Protein AF-A0A1Z5L0A0-F1 (afdb_monomer)

pLDDT: mean 74.9, std 19.55, range [29.69, 94.62]

Mean predicted aligned error: 15.26 Å

Foldseek 3Di:
DDDPDPDDDPDDDDDDDDDPVVQVVVVLVQLLVQLVQVLQCVQPNPPDDSPDRDPRCVVCVVCNVVSSVVSSQQGKAQRRPHNVDIWHADPVRHIQDKAFDWAFDDDPVDTDTDGQWIDGPNDTDGPHFHWDADPVRDTHTPVPDDDDDDPPCPDPPPDPPP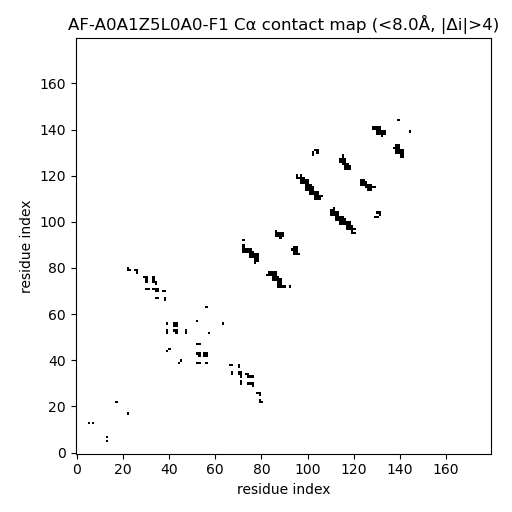PPPPDDDDDDDDDDDDDD

Radius of gyration: 29.13 Å; Cα contacts (8 Å, |Δi|>4): 162; chains: 1; bounding box: 49×84×73 Å

Nearest PDB structures (foldseek):
  5cni-assembly1_B  TM=6.946E-01  e=1.211E-03  Homo sapiens
  3sm9-assembly1_A-2  TM=6.882E-01  e=2.149E-03  Homo sapiens
  8jcz-assembly1_3  TM=6.800E-01  e=2.441E-03  Homo sapiens
  8jcy-assembly1_3  TM=6.465E-01  e=9.923E-03  Homo sapiens

Secondary structure (DSSP, 8-state):
--------SSS--------HHHHHHHHHHHHHHHHHHHHHHHHH-TTS-TTPPPHHHHHTTTTHHHHHHHHHHT-EEEETTEEEEEEEB-TTS-B-PPEEEEEEEE-SS-EEEEEEEEEETTEEEESS--EEE-TTS-EEEGGG---------SS-------------------------

Structure (mmCIF, N/CA/C/O backbone):
data_AF-A0A1Z5L0A0-F1
#
_entry.id   AF-A0A1Z5L0A0-F1
#
loop_
_atom_site.group_PDB
_atom_site.id
_atom_site.type_symbol
_atom_site.label_atom_id
_atom_site.label_alt_id
_atom_site.label_comp_id
_atom_site.label_asym_id
_atom_site.label_entity_id
_atom_site.label_seq_id
_atom_site.pdbx_PDB_ins_code
_atom_site.Cartn_x
_atom_site.Cartn_y
_atom_site.Cartn_z
_atom_site.occupancy
_atom_site.B_iso_or_equiv
_atom_site.auth_seq_id
_atom_site.auth_comp_id
_atom_site.auth_asym_id
_atom_site.auth_atom_id
_atom_site.pdbx_PDB_model_num
ATOM 1 N N . MET A 1 1 ? -16.167 -7.529 -10.162 1.00 32.75 1 MET A N 1
ATOM 2 C CA . MET A 1 1 ? -16.175 -8.374 -11.374 1.00 32.75 1 MET A CA 1
ATOM 3 C C . MET A 1 1 ? -14.721 -8.660 -11.716 1.00 32.75 1 MET A C 1
ATOM 5 O O . MET A 1 1 ? -13.938 -7.717 -11.780 1.00 32.75 1 MET A O 1
ATOM 9 N N . TRP A 1 2 ? -14.365 -9.941 -11.702 1.00 37.91 2 TRP A N 1
ATOM 10 C CA . TRP A 1 2 ? -13.025 -10.472 -11.448 1.00 37.91 2 TRP A CA 1
ATOM 11 C C . TRP A 1 2 ? -12.141 -10.558 -12.707 1.00 37.91 2 TRP A C 1
ATOM 13 O O . TRP A 1 2 ? -12.653 -10.692 -13.813 1.00 37.91 2 TRP A O 1
ATOM 23 N N . ASP A 1 3 ? -10.830 -10.491 -12.446 1.00 43.03 3 ASP A N 1
ATOM 24 C CA . ASP A 1 3 ? -9.677 -10.963 -13.232 1.00 43.03 3 ASP A CA 1
ATOM 25 C C . ASP A 1 3 ? -9.139 -10.172 -14.440 1.00 43.03 3 ASP A C 1
ATOM 27 O O . ASP A 1 3 ? -9.847 -9.686 -15.315 1.00 43.03 3 ASP A O 1
ATOM 31 N N . GLU A 1 4 ? -7.806 -10.051 -14.448 1.00 41.34 4 GLU A N 1
ATOM 32 C CA . GLU A 1 4 ? -6.971 -9.952 -15.646 1.00 41.34 4 GLU A CA 1
ATOM 33 C C . GLU A 1 4 ? -6.655 -11.409 -16.029 1.00 41.34 4 GLU A C 1
ATOM 35 O O . GLU A 1 4 ? -5.770 -12.041 -15.449 1.00 41.34 4 GLU A O 1
ATOM 40 N N . TYR A 1 5 ? -7.449 -11.997 -16.926 1.00 45.09 5 TYR A N 1
ATOM 41 C CA . TYR A 1 5 ? -7.218 -13.362 -17.395 1.00 45.09 5 TYR A CA 1
ATOM 42 C C . TYR A 1 5 ? -5.924 -13.408 -18.219 1.00 45.09 5 TYR A C 1
ATOM 44 O O . TYR A 1 5 ? -5.832 -12.803 -19.285 1.00 45.09 5 TYR A O 1
ATOM 52 N N . LYS A 1 6 ? -4.928 -14.162 -17.747 1.00 47.09 6 LYS A N 1
ATOM 53 C CA . LYS A 1 6 ? -3.958 -14.805 -18.638 1.00 47.09 6 LYS A CA 1
ATOM 54 C C . LYS A 1 6 ? -4.473 -16.213 -18.889 1.00 47.09 6 LYS A C 1
ATOM 56 O O . LYS A 1 6 ? -4.411 -17.052 -17.995 1.00 47.09 6 LYS A O 1
ATOM 61 N N . GLU A 1 7 ? -5.035 -16.437 -20.071 1.00 45.06 7 GLU A N 1
ATOM 62 C CA . GLU A 1 7 ? -5.388 -17.781 -20.521 1.00 45.06 7 GLU A CA 1
ATOM 63 C C . GLU A 1 7 ? -4.121 -18.638 -20.589 1.00 45.06 7 GLU A C 1
ATOM 65 O O . GLU A 1 7 ? -3.107 -18.241 -21.168 1.00 45.06 7 GLU A O 1
ATOM 70 N N . CYS A 1 8 ? -4.181 -19.816 -19.975 1.00 52.38 8 CYS A N 1
ATOM 71 C CA . CYS A 1 8 ? -3.189 -20.861 -20.149 1.00 52.38 8 CYS A CA 1
ATOM 72 C C . CYS A 1 8 ? -3.861 -22.043 -20.841 1.00 52.38 8 CYS A C 1
ATOM 74 O O . CYS A 1 8 ? -4.797 -22.625 -20.299 1.00 52.38 8 CYS A O 1
ATOM 76 N N . THR A 1 9 ? -3.368 -22.410 -22.019 1.00 49.00 9 THR A N 1
ATOM 77 C CA . THR A 1 9 ? -3.642 -23.710 -22.636 1.00 49.00 9 THR A CA 1
ATOM 78 C C . THR A 1 9 ? -2.834 -24.780 -21.901 1.00 49.00 9 THR A C 1
ATOM 80 O O . THR A 1 9 ? -1.609 -24.780 -21.982 1.00 49.00 9 THR A O 1
ATOM 83 N N . ASP A 1 10 ? -3.559 -25.626 -21.169 1.00 50.31 10 ASP A N 1
ATOM 84 C CA . ASP A 1 10 ? -3.183 -26.854 -20.454 1.00 50.31 10 ASP A CA 1
ATOM 85 C C . ASP A 1 10 ? -2.059 -26.804 -19.396 1.00 50.31 10 ASP A C 1
ATOM 87 O O . ASP A 1 10 ? -0.900 -26.487 -19.645 1.00 50.31 10 ASP A O 1
ATOM 91 N N . GLY A 1 11 ? -2.414 -27.212 -18.168 1.00 60.84 11 GLY A N 1
ATOM 92 C CA . GLY A 1 11 ? -1.475 -27.598 -17.102 1.00 60.84 11 GLY A CA 1
ATOM 93 C C . GLY A 1 11 ? -0.821 -26.468 -16.298 1.00 60.84 11 GLY A C 1
ATOM 94 O O . GLY A 1 11 ? -0.047 -26.745 -15.383 1.00 60.84 11 GLY A O 1
ATOM 95 N N . CYS A 1 12 ? -1.122 -25.202 -16.584 1.00 61.56 12 CYS A N 1
ATOM 96 C CA . CYS A 1 12 ? -0.480 -24.084 -15.897 1.00 61.56 12 CYS A CA 1
ATOM 97 C C . CYS A 1 12 ? -1.274 -23.661 -14.649 1.00 61.56 12 CYS A C 1
ATOM 99 O O . CYS A 1 12 ? -2.405 -23.186 -14.746 1.00 61.56 12 CYS A O 1
ATOM 101 N N . SER A 1 13 ? -0.673 -23.774 -13.461 1.00 56.50 13 SER A N 1
ATOM 102 C CA . SER A 1 13 ? -1.206 -23.127 -12.260 1.00 56.50 13 SER A CA 1
ATOM 103 C C . SER A 1 13 ? -1.016 -21.614 -12.391 1.00 56.50 13 SER A C 1
ATOM 105 O O . SER A 1 13 ? 0.092 -21.100 -12.205 1.00 56.50 13 SER A O 1
ATOM 107 N N . VAL A 1 14 ? -2.075 -20.885 -12.742 1.00 57.34 14 VAL A N 1
ATOM 108 C CA . VAL A 1 14 ? -2.024 -19.421 -12.774 1.00 57.34 14 VAL A CA 1
ATOM 109 C C . VAL A 1 14 ? -1.925 -18.930 -11.335 1.00 57.34 14 VAL A C 1
ATOM 111 O O . VAL A 1 14 ? -2.818 -19.155 -10.519 1.00 57.34 14 VAL A O 1
ATOM 114 N N . LYS A 1 15 ? -0.810 -18.274 -10.999 1.00 59.41 15 LYS A N 1
ATOM 115 C CA . LYS A 1 15 ? -0.651 -17.628 -9.697 1.00 59.41 15 LYS A CA 1
ATOM 116 C C . LYS A 1 15 ? -1.705 -16.530 -9.595 1.00 59.41 15 LYS A C 1
ATOM 118 O O . LYS A 1 15 ? -1.601 -15.515 -10.278 1.00 59.41 15 LYS A O 1
ATOM 123 N N . PHE A 1 16 ? -2.709 -16.744 -8.750 1.00 62.91 16 PHE A N 1
ATOM 124 C CA . PHE A 1 16 ? -3.704 -15.727 -8.453 1.00 62.91 16 PHE A CA 1
ATOM 125 C C . PHE A 1 16 ? -3.011 -14.524 -7.806 1.00 62.91 16 PHE A C 1
ATOM 127 O O . PHE A 1 16 ? -2.359 -14.653 -6.767 1.00 62.91 16 PHE A O 1
ATOM 134 N N . VAL A 1 17 ? -3.127 -13.362 -8.443 1.00 67.19 17 VAL A N 1
ATOM 135 C CA . VAL A 1 17 ? -2.639 -12.092 -7.907 1.00 67.19 17 VAL A CA 1
ATOM 136 C C . VAL A 1 17 ? -3.863 -11.197 -7.718 1.00 67.19 17 VAL A C 1
ATOM 138 O O . VAL A 1 17 ? -4.430 -10.742 -8.712 1.00 67.19 17 VAL A O 1
ATOM 141 N N . PRO A 1 18 ? -4.322 -10.967 -6.474 1.00 70.94 18 PRO A N 1
ATOM 142 C CA . PRO A 1 18 ? -5.468 -10.102 -6.235 1.00 70.94 18 PRO A CA 1
ATOM 143 C C . PRO A 1 18 ? -5.167 -8.674 -6.701 1.00 70.94 18 PRO A C 1
ATOM 145 O O . PRO A 1 18 ? -4.036 -8.195 -6.604 1.00 70.94 18 PRO A O 1
ATOM 148 N N . ARG A 1 19 ? -6.197 -7.967 -7.180 1.00 77.44 19 ARG A N 1
ATOM 149 C CA . ARG A 1 19 ? -6.084 -6.535 -7.492 1.00 77.44 19 ARG A CA 1
ATOM 150 C C . ARG A 1 19 ? -5.716 -5.749 -6.232 1.00 77.44 19 ARG A C 1
ATOM 152 O O . ARG A 1 19 ? -6.217 -6.062 -5.152 1.00 77.44 19 ARG A O 1
ATOM 159 N N . ASN A 1 20 ? -4.948 -4.671 -6.395 1.00 81.31 20 ASN A N 1
ATOM 160 C CA . ASN A 1 20 ? -4.537 -3.805 -5.282 1.00 81.31 20 ASN A CA 1
ATOM 161 C C . ASN A 1 20 ? -5.732 -3.336 -4.439 1.00 81.31 20 ASN A C 1
ATOM 163 O O . ASN A 1 20 ? -5.683 -3.440 -3.226 1.00 81.31 20 ASN A O 1
ATOM 167 N N . SER A 1 21 ? -6.857 -2.970 -5.062 1.00 86.25 21 SER A N 1
ATOM 168 C CA . SER A 1 21 ? -8.064 -2.544 -4.336 1.00 86.25 21 SER A CA 1
ATOM 169 C C . SER A 1 21 ? -8.634 -3.609 -3.391 1.00 86.25 21 SER A C 1
ATOM 171 O O . SER A 1 21 ? -9.239 -3.277 -2.378 1.00 86.25 21 SER A O 1
ATOM 173 N N . VAL A 1 22 ? -8.480 -4.895 -3.729 1.00 88.69 22 VAL A N 1
ATOM 174 C CA . VAL A 1 22 ? -8.915 -6.007 -2.870 1.00 88.69 22 VAL A CA 1
ATOM 175 C C . VAL A 1 22 ? -7.960 -6.150 -1.690 1.00 88.69 22 VAL A C 1
ATOM 177 O O . VAL A 1 22 ? -8.411 -6.297 -0.558 1.00 88.69 22 VAL A O 1
ATOM 180 N N . VAL A 1 23 ? -6.653 -6.059 -1.950 1.00 88.25 23 VAL A N 1
ATOM 181 C CA . VAL A 1 23 ? -5.615 -6.068 -0.910 1.00 88.25 23 VAL A CA 1
ATOM 182 C C . VAL A 1 23 ? -5.812 -4.894 0.052 1.00 88.25 23 VAL A C 1
ATOM 184 O O . VAL A 1 23 ? -5.809 -5.101 1.261 1.00 88.25 23 VAL A O 1
ATOM 187 N N . ASP A 1 24 ? -6.083 -3.698 -0.468 1.00 89.06 24 ASP A N 1
ATOM 188 C CA . ASP A 1 24 ? -6.333 -2.489 0.321 1.00 89.06 24 ASP A CA 1
ATOM 189 C C . ASP A 1 24 ? -7.588 -2.635 1.196 1.00 89.06 24 ASP A C 1
ATOM 191 O O . ASP A 1 24 ? -7.572 -2.270 2.370 1.00 89.06 24 ASP A O 1
ATOM 195 N N . ALA A 1 25 ? -8.665 -3.225 0.665 1.00 92.38 25 ALA A N 1
ATOM 196 C CA . ALA A 1 25 ? -9.879 -3.493 1.436 1.00 92.38 25 ALA A CA 1
ATOM 197 C C . ALA A 1 25 ? -9.636 -4.519 2.555 1.00 92.38 25 ALA A C 1
ATOM 199 O O . ALA A 1 25 ? -10.072 -4.316 3.688 1.00 92.38 25 ALA A O 1
ATOM 200 N N . MET A 1 26 ? -8.908 -5.601 2.264 1.00 92.94 26 MET A N 1
ATOM 201 C CA . MET A 1 26 ? -8.512 -6.585 3.276 1.00 92.94 26 MET A CA 1
ATOM 202 C C . MET A 1 26 ? -7.642 -5.943 4.363 1.00 92.94 26 MET A C 1
ATOM 204 O O . MET A 1 26 ? -7.867 -6.184 5.548 1.00 92.94 26 MET A O 1
ATOM 208 N N . GLN A 1 27 ? -6.690 -5.092 3.972 1.00 93.44 27 GLN A N 1
ATOM 209 C CA . GLN A 1 27 ? -5.834 -4.362 4.901 1.00 93.44 27 GLN A CA 1
ATOM 210 C C . GLN A 1 27 ? -6.650 -3.413 5.784 1.00 93.44 27 GLN A C 1
ATOM 212 O O . GLN A 1 27 ? -6.431 -3.367 6.990 1.00 93.44 27 GLN A O 1
ATOM 217 N N . ALA A 1 28 ? -7.623 -2.699 5.212 1.00 92.88 28 ALA A N 1
ATOM 218 C CA . ALA A 1 28 ? -8.505 -1.806 5.957 1.00 92.88 28 ALA A CA 1
ATOM 219 C C . ALA A 1 28 ? -9.325 -2.560 7.016 1.00 92.88 28 ALA A C 1
ATOM 221 O O . ALA A 1 28 ? -9.399 -2.118 8.163 1.00 92.88 28 ALA A O 1
ATOM 222 N N . VAL A 1 29 ? -9.892 -3.718 6.659 1.00 94.62 29 VAL A N 1
ATOM 223 C CA . VAL A 1 29 ? -10.635 -4.572 7.599 1.00 94.62 29 VAL A CA 1
ATOM 224 C C . VAL A 1 29 ? -9.726 -5.071 8.720 1.00 94.62 29 VAL A C 1
ATOM 226 O O . VAL A 1 29 ? -10.110 -4.999 9.887 1.00 94.62 29 VAL A O 1
ATOM 229 N N . LEU A 1 30 ? -8.517 -5.534 8.389 1.00 93.94 30 LEU A N 1
ATOM 230 C CA . LEU A 1 30 ? -7.559 -6.017 9.381 1.00 93.94 30 LEU A CA 1
ATOM 231 C C . LEU A 1 30 ? -7.158 -4.904 10.360 1.00 93.94 30 LEU A C 1
ATOM 233 O O . LEU A 1 30 ? -7.223 -5.102 11.571 1.00 93.94 30 LEU A O 1
ATOM 237 N N . SER A 1 31 ? -6.823 -3.719 9.849 1.00 94.50 31 SER A N 1
ATOM 238 C CA . SER A 1 31 ? -6.478 -2.553 10.668 1.00 94.50 31 SER A CA 1
ATOM 239 C C . SER A 1 31 ? -7.629 -2.122 11.579 1.00 94.50 31 SER A C 1
ATOM 241 O O . SER A 1 31 ? -7.407 -1.862 12.761 1.00 94.50 31 SER A O 1
ATOM 243 N N . ALA A 1 32 ? -8.867 -2.107 11.074 1.00 93.44 32 ALA A N 1
ATOM 244 C CA . ALA A 1 32 ? -10.046 -1.789 11.877 1.00 93.44 32 ALA A CA 1
ATOM 245 C C . ALA A 1 32 ? -10.291 -2.832 12.979 1.00 93.44 32 ALA A C 1
ATOM 247 O O . ALA A 1 32 ? -10.512 -2.467 14.133 1.00 93.44 32 ALA A O 1
ATOM 248 N N . ALA A 1 33 ? -10.199 -4.125 12.657 1.00 93.12 33 ALA A N 1
ATOM 249 C CA . ALA A 1 33 ? -10.363 -5.200 13.633 1.00 93.12 33 ALA A CA 1
ATOM 250 C C . ALA A 1 33 ? -9.295 -5.132 14.737 1.00 93.12 33 ALA A C 1
ATOM 252 O O . ALA A 1 33 ? -9.615 -5.230 15.922 1.00 93.12 33 ALA A O 1
ATOM 253 N N . THR A 1 34 ? -8.034 -4.890 14.368 1.00 93.25 34 THR A N 1
ATOM 254 C CA . THR A 1 34 ? -6.944 -4.690 15.330 1.00 93.25 34 THR A CA 1
ATOM 255 C C . THR A 1 34 ? -7.166 -3.449 16.193 1.00 93.25 34 THR A C 1
ATOM 257 O O . THR A 1 34 ? -6.953 -3.511 17.402 1.00 93.25 34 THR A O 1
ATOM 260 N N . ALA A 1 35 ? -7.638 -2.341 15.619 1.00 92.88 35 ALA A N 1
ATOM 261 C CA . ALA A 1 35 ? -7.949 -1.129 16.373 1.00 92.88 35 ALA A CA 1
ATOM 262 C C . ALA A 1 35 ? -9.071 -1.354 17.396 1.00 92.88 35 ALA A C 1
ATOM 264 O O . ALA A 1 35 ? -8.919 -0.975 18.555 1.00 92.88 35 ALA A O 1
ATOM 265 N N . ILE A 1 36 ? -10.158 -2.026 16.998 1.00 90.44 36 ILE A N 1
ATOM 266 C CA . ILE A 1 36 ? -11.271 -2.377 17.892 1.00 90.44 36 ILE A CA 1
ATOM 267 C C . ILE A 1 36 ? -10.781 -3.286 19.020 1.00 90.44 36 ILE A C 1
ATOM 269 O O . ILE A 1 36 ? -11.097 -3.040 20.182 1.00 90.44 36 ILE A O 1
ATOM 273 N N . ARG A 1 37 ? -9.973 -4.305 18.699 1.00 89.81 37 ARG A N 1
ATOM 274 C CA . ARG A 1 37 ? -9.376 -5.198 19.699 1.00 89.81 37 ARG A CA 1
ATOM 275 C C . ARG A 1 37 ? -8.511 -4.427 20.694 1.00 89.81 37 ARG A C 1
ATOM 277 O O . ARG A 1 37 ? -8.651 -4.629 21.893 1.00 89.81 37 ARG A O 1
ATOM 284 N N . ASN A 1 38 ? -7.639 -3.545 20.215 1.00 90.56 38 ASN A N 1
ATOM 285 C CA . ASN A 1 38 ? -6.745 -2.773 21.077 1.00 90.56 38 ASN A CA 1
ATOM 286 C C . ASN A 1 38 ? -7.519 -1.782 21.955 1.00 90.56 38 ASN A C 1
ATOM 288 O O . ASN A 1 38 ? -7.232 -1.682 23.142 1.00 90.56 38 ASN A O 1
ATOM 292 N N . TYR A 1 39 ? -8.536 -1.118 21.400 1.00 90.06 39 TYR A N 1
ATOM 293 C CA . TYR A 1 39 ? -9.421 -0.241 22.165 1.00 90.06 39 TYR A CA 1
ATOM 294 C C . TYR A 1 39 ? -10.182 -1.012 23.250 1.00 90.06 39 TYR A C 1
ATOM 296 O O . TYR A 1 39 ? -10.252 -0.581 24.398 1.00 90.06 39 TYR A O 1
ATOM 304 N N . ARG A 1 40 ? -10.697 -2.199 22.911 1.00 88.50 40 ARG A N 1
ATOM 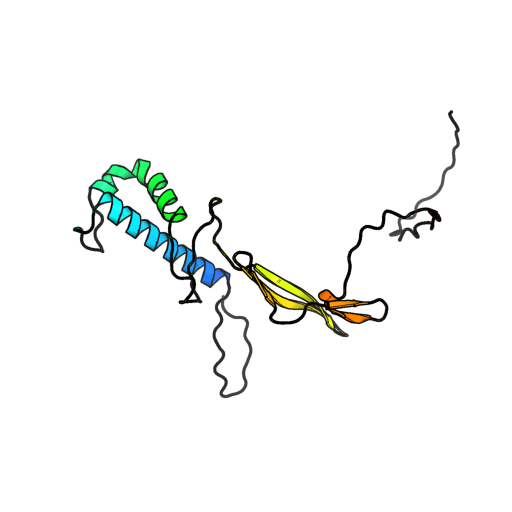305 C CA . ARG A 1 40 ? -11.345 -3.100 23.868 1.00 88.50 40 ARG A CA 1
ATOM 306 C C . ARG A 1 40 ? -10.402 -3.493 24.999 1.00 88.50 40 ARG A C 1
ATOM 308 O O . ARG A 1 40 ? -10.809 -3.437 26.151 1.00 88.50 40 ARG A O 1
ATOM 315 N N . LEU A 1 41 ? -9.164 -3.871 24.692 1.00 88.88 41 LEU A N 1
ATOM 316 C CA . LEU A 1 41 ? -8.177 -4.230 25.713 1.00 88.88 41 LEU A CA 1
ATOM 317 C C . LEU A 1 41 ? -7.840 -3.047 26.631 1.00 88.88 41 LEU A C 1
ATOM 319 O O . LEU A 1 41 ? -7.710 -3.244 27.835 1.00 88.88 41 LEU A O 1
ATOM 323 N N . GLU A 1 42 ? -7.751 -1.830 26.091 1.00 87.88 42 GLU A N 1
ATOM 324 C CA . GLU A 1 42 ? -7.499 -0.621 26.886 1.00 87.88 42 GLU A CA 1
ATOM 325 C C . GLU A 1 42 ? -8.654 -0.306 27.850 1.00 87.88 42 GLU A C 1
ATOM 327 O O . GLU A 1 42 ? -8.415 0.027 29.008 1.00 87.88 42 GLU A O 1
ATOM 332 N N . VAL A 1 43 ? -9.903 -0.436 27.395 1.00 87.94 43 VAL A N 1
ATOM 333 C CA . VAL A 1 43 ? -11.087 -0.078 28.195 1.00 87.94 43 VAL A CA 1
ATOM 334 C C . VAL A 1 43 ? -11.515 -1.198 29.144 1.00 87.94 43 VAL A C 1
ATOM 336 O O . VAL A 1 43 ? -11.897 -0.935 30.281 1.00 87.94 43 VAL A O 1
ATOM 339 N N . CYS A 1 44 ? -11.493 -2.443 28.6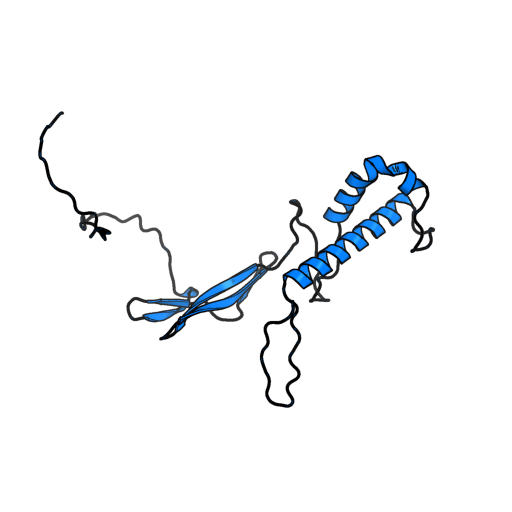75 1.00 86.62 44 CYS A N 1
ATOM 340 C CA . CYS A 1 44 ? -12.054 -3.593 29.383 1.00 86.62 44 CYS A CA 1
ATOM 341 C C . CYS A 1 44 ? -11.001 -4.435 30.121 1.00 86.62 44 CYS A C 1
ATOM 343 O O . CYS A 1 44 ? -11.363 -5.251 30.968 1.00 86.62 44 CYS A O 1
ATOM 345 N N . GLY A 1 45 ? -9.714 -4.274 29.798 1.00 83.56 45 GLY A N 1
ATOM 346 C CA . GLY A 1 45 ? -8.646 -5.157 30.265 1.00 83.56 45 GLY A CA 1
ATOM 347 C C . GLY A 1 45 ? -8.661 -6.542 29.601 1.00 83.56 45 GLY A C 1
ATOM 348 O O . GLY A 1 45 ? -9.512 -6.861 28.770 1.00 83.56 45 GLY A O 1
ATOM 349 N N . GLU A 1 46 ? -7.700 -7.390 29.974 1.00 80.12 46 GLU A N 1
ATOM 350 C CA . GLU A 1 46 ? -7.524 -8.736 29.396 1.00 80.12 46 GLU A CA 1
ATOM 351 C C . GLU A 1 46 ? -8.498 -9.792 29.947 1.00 80.12 46 GLU A C 1
ATOM 353 O O . GLU A 1 46 ? -8.568 -10.892 29.413 1.00 80.12 46 GLU A O 1
ATOM 358 N N . GLN A 1 47 ? -9.250 -9.478 31.007 1.00 75.19 47 GLN A N 1
ATOM 359 C CA . GLN A 1 47 ? -10.091 -10.458 31.712 1.00 75.19 47 GLN A CA 1
ATOM 360 C C . GLN A 1 47 ? -11.473 -10.680 31.083 1.00 75.19 47 GLN A C 1
ATOM 362 O O . GLN A 1 47 ? -12.229 -11.523 31.555 1.00 75.19 47 GLN A O 1
ATOM 367 N N . VAL A 1 48 ? -11.822 -9.924 30.042 1.00 74.88 48 VAL A N 1
ATOM 368 C CA . VAL A 1 48 ? -13.083 -10.096 29.313 1.00 74.88 48 VAL A CA 1
ATOM 369 C C . VAL A 1 48 ? -12.875 -11.097 28.174 1.00 74.88 48 VAL A C 1
ATOM 371 O O . VAL A 1 48 ? -11.867 -11.037 27.465 1.00 74.88 48 VAL A O 1
ATOM 374 N N . GLU A 1 49 ? -13.846 -11.982 27.953 1.00 73.69 49 GLU A N 1
ATOM 375 C CA . GLU A 1 49 ? -13.840 -12.969 26.865 1.00 73.69 49 GLU A CA 1
ATOM 376 C C . GLU A 1 49 ? -13.782 -12.306 25.485 1.00 73.69 49 GLU A C 1
ATOM 378 O O . GLU A 1 49 ? -14.453 -11.301 25.249 1.00 73.69 49 GLU A O 1
ATOM 383 N N . GLU A 1 50 ? -12.992 -12.857 24.555 1.00 65.62 50 GLU A N 1
ATOM 384 C CA . GLU A 1 50 ? -12.569 -12.186 23.307 1.00 65.62 50 GLU A CA 1
ATOM 385 C C . GLU A 1 50 ? -13.727 -11.679 22.420 1.00 65.62 50 GLU A C 1
ATOM 387 O O . GLU A 1 50 ? -13.561 -10.723 21.661 1.00 65.62 50 GLU A O 1
ATOM 392 N N . HIS A 1 51 ? -14.912 -12.273 22.562 1.00 68.88 51 HIS A N 1
ATOM 393 C CA . HIS A 1 51 ? -16.127 -11.972 21.803 1.00 68.88 51 HIS A CA 1
ATOM 394 C C . HIS A 1 51 ? -17.105 -11.025 22.520 1.00 68.88 51 HIS A C 1
ATOM 396 O O . HIS A 1 51 ? -18.121 -10.641 21.938 1.00 68.88 51 HIS A O 1
ATOM 402 N N . GLU A 1 52 ? -16.816 -10.624 23.757 1.00 75.88 52 GLU A N 1
ATOM 403 C CA . GLU A 1 52 ? -17.678 -9.754 24.552 1.00 75.88 52 GLU A CA 1
ATOM 404 C C . GLU A 1 52 ? -17.177 -8.306 24.575 1.00 75.88 52 GLU A C 1
ATOM 406 O O . GLU A 1 52 ? -15.977 -8.018 24.643 1.00 75.88 52 GLU A O 1
ATOM 411 N N . VAL A 1 53 ? -18.128 -7.372 24.549 1.00 75.56 53 VAL A N 1
ATOM 412 C CA . VAL A 1 53 ? -17.887 -5.938 24.732 1.00 75.56 53 VAL A CA 1
ATOM 413 C C . VAL A 1 53 ? -18.278 -5.583 26.161 1.00 75.56 53 VAL A C 1
ATOM 415 O O . VAL A 1 53 ? -19.414 -5.829 26.563 1.00 75.56 53 VAL A O 1
ATOM 418 N N . CYS A 1 54 ? -17.361 -4.995 26.933 1.00 82.50 54 CYS A N 1
ATOM 419 C CA . CYS A 1 54 ? -17.669 -4.608 28.307 1.00 82.50 54 CYS A CA 1
ATOM 420 C C . CYS A 1 54 ? -18.617 -3.400 28.372 1.00 82.50 54 CYS A C 1
ATOM 422 O O . CYS A 1 54 ? -18.673 -2.560 27.468 1.00 82.50 54 CYS A O 1
ATOM 424 N N . THR A 1 55 ? -19.335 -3.280 29.489 1.00 82.06 55 THR A N 1
ATOM 425 C CA . THR A 1 55 ? -20.299 -2.200 29.742 1.00 82.06 55 THR A CA 1
ATOM 426 C C . THR A 1 55 ? -19.667 -0.807 29.632 1.00 82.06 55 THR A C 1
ATOM 428 O O . THR A 1 55 ? -20.307 0.124 29.144 1.00 82.06 55 THR A O 1
ATOM 431 N N . GLU A 1 56 ? -18.397 -0.653 30.004 1.00 81.06 56 GLU A N 1
ATOM 432 C CA . GLU A 1 56 ? -17.657 0.610 29.924 1.00 81.06 56 GLU A CA 1
ATOM 433 C C . GLU A 1 56 ? -17.516 1.124 28.484 1.00 81.06 56 GLU A C 1
ATOM 435 O O . GLU A 1 56 ? -17.746 2.310 28.235 1.00 81.06 56 GLU A O 1
ATOM 440 N N . MET A 1 57 ? -17.276 0.245 27.504 1.00 81.94 57 MET A N 1
ATOM 441 C CA . MET A 1 57 ? -17.266 0.641 26.088 1.00 81.94 57 MET A CA 1
ATOM 442 C C . MET A 1 57 ? -18.638 1.151 25.624 1.00 81.94 57 MET A C 1
ATOM 444 O O . MET A 1 57 ? -18.715 2.082 24.820 1.00 81.94 57 MET A O 1
ATOM 448 N N . LEU A 1 58 ? -19.733 0.590 26.152 1.00 78.38 58 LEU A N 1
ATOM 449 C CA . LEU A 1 58 ? -21.093 1.053 25.848 1.00 78.38 58 LEU A CA 1
ATOM 450 C C . LEU A 1 58 ? -21.376 2.434 26.458 1.00 78.38 58 LEU A C 1
ATOM 452 O O . LEU A 1 58 ? -22.092 3.239 25.856 1.00 78.38 58 LEU A O 1
ATOM 456 N N . ARG A 1 59 ? -20.799 2.735 27.628 1.00 80.06 59 ARG A N 1
ATOM 457 C CA . ARG A 1 59 ? -20.945 4.035 28.307 1.00 80.06 59 ARG A CA 1
ATOM 458 C C . ARG A 1 59 ? -20.163 5.146 27.612 1.00 80.06 59 ARG A C 1
ATOM 460 O O . ARG A 1 59 ? -20.643 6.275 27.553 1.00 80.06 59 ARG A O 1
ATOM 467 N N . MET A 1 60 ? -19.015 4.825 27.019 1.00 76.25 60 MET A N 1
ATOM 468 C CA . MET A 1 60 ? -18.148 5.786 26.327 1.00 76.25 60 MET A CA 1
ATOM 469 C C . MET A 1 60 ? -18.589 6.131 24.896 1.00 76.25 60 MET A C 1
ATOM 471 O O . MET A 1 60 ? -17.855 6.802 24.182 1.00 76.25 60 MET A O 1
ATOM 475 N N . ARG A 1 61 ? -19.789 5.737 24.450 1.00 68.75 61 ARG A N 1
ATOM 476 C CA . ARG A 1 61 ? -20.224 5.824 23.039 1.00 68.75 61 ARG A CA 1
ATOM 477 C C . ARG A 1 61 ? -20.027 7.192 22.358 1.00 68.75 61 ARG A C 1
ATOM 479 O O . ARG A 1 61 ? -19.844 7.225 21.146 1.00 68.75 61 ARG A O 1
ATOM 486 N N . LYS A 1 62 ? -20.079 8.308 23.099 1.00 71.88 62 LYS A N 1
ATOM 487 C CA . LYS A 1 62 ? -19.859 9.659 22.544 1.00 71.88 62 LYS A CA 1
ATOM 488 C C . LYS A 1 62 ? -18.383 9.965 22.260 1.00 71.88 62 LYS A C 1
ATOM 490 O O . LYS A 1 62 ? -18.091 10.508 21.200 1.00 71.88 62 LYS A O 1
ATOM 495 N N . ASP A 1 63 ? -17.476 9.553 23.143 1.00 80.25 63 ASP A N 1
ATOM 496 C CA . ASP A 1 63 ? -16.026 9.771 22.998 1.00 80.25 63 ASP A CA 1
ATOM 497 C C . ASP A 1 63 ? -15.319 8.580 22.326 1.00 80.25 63 ASP A C 1
ATOM 499 O O . ASP A 1 63 ? -14.182 8.683 21.863 1.00 80.25 63 ASP A O 1
ATOM 503 N N . GLY A 1 64 ? -16.016 7.447 22.217 1.00 80.19 64 GLY A N 1
ATOM 504 C CA . GLY A 1 64 ? -15.503 6.196 21.670 1.00 80.19 64 GLY A CA 1
ATOM 505 C C . GLY A 1 64 ? -15.082 6.300 20.208 1.00 80.19 64 GLY A C 1
ATOM 506 O O . GLY A 1 64 ? -14.145 5.621 19.812 1.00 80.19 64 GLY A O 1
ATOM 507 N N . ASN A 1 65 ? -15.690 7.192 19.418 1.00 82.12 65 ASN A N 1
ATOM 508 C CA . ASN A 1 65 ? -15.256 7.424 18.038 1.00 82.12 65 ASN A CA 1
ATOM 509 C C . ASN A 1 65 ? -13.862 8.066 17.976 1.00 82.12 65 ASN A C 1
ATOM 511 O O . ASN A 1 65 ? -13.044 7.646 17.165 1.00 82.12 65 ASN A O 1
ATOM 515 N N . ILE A 1 66 ? -13.574 9.032 18.855 1.00 87.12 66 ILE A N 1
ATOM 516 C CA . ILE A 1 66 ? -12.270 9.710 18.916 1.00 87.12 66 ILE A CA 1
ATOM 517 C C . ILE A 1 66 ? -11.202 8.729 19.410 1.00 87.12 66 ILE A C 1
ATOM 519 O O . ILE A 1 66 ? -10.106 8.651 18.852 1.00 87.12 66 ILE A O 1
ATOM 523 N N . ALA A 1 67 ? -11.532 7.944 20.440 1.00 86.00 67 ALA A N 1
ATOM 524 C CA . ALA A 1 67 ? -10.646 6.900 20.938 1.00 86.00 67 ALA A CA 1
ATOM 525 C C . ALA A 1 67 ? -10.373 5.840 19.858 1.00 86.00 67 ALA A C 1
ATOM 527 O O . ALA A 1 67 ? -9.219 5.497 19.604 1.00 86.00 67 ALA A O 1
ATOM 528 N N . LEU A 1 68 ? -11.411 5.373 19.160 1.00 88.00 68 LEU A N 1
ATOM 529 C CA . LEU A 1 68 ? -11.278 4.387 18.093 1.00 88.00 68 LEU A CA 1
ATOM 530 C C . LEU A 1 68 ? -10.451 4.919 16.919 1.00 88.00 68 LEU A C 1
ATOM 532 O O . LEU A 1 68 ? -9.575 4.208 16.438 1.00 88.00 68 LEU A O 1
ATOM 536 N N . GLU A 1 69 ? -10.672 6.159 16.481 1.00 89.00 69 GLU A N 1
ATOM 537 C CA . GLU A 1 69 ? -9.881 6.794 15.419 1.00 89.00 69 GLU A CA 1
ATOM 538 C C . GLU A 1 69 ? -8.394 6.849 15.790 1.00 89.00 69 GLU A C 1
ATOM 540 O O . GLU A 1 69 ? -7.529 6.486 14.987 1.00 89.00 69 GLU A O 1
ATOM 545 N N . ARG A 1 70 ? -8.086 7.193 17.047 1.00 90.25 70 ARG A N 1
ATOM 546 C CA . ARG A 1 70 ? -6.719 7.130 17.572 1.00 90.25 70 ARG A CA 1
ATOM 547 C C . ARG A 1 70 ? -6.155 5.708 17.505 1.00 90.25 70 ARG A C 1
ATOM 549 O O . ARG A 1 70 ? -5.019 5.531 17.068 1.00 90.25 70 ARG A O 1
ATOM 556 N N . HIS A 1 71 ? -6.923 4.691 17.895 1.00 92.44 71 HIS A N 1
ATOM 557 C CA . HIS A 1 71 ? -6.483 3.295 17.804 1.00 92.44 71 HIS A CA 1
ATOM 558 C C . HIS A 1 71 ? -6.294 2.813 16.366 1.00 92.44 71 HIS A C 1
ATOM 560 O O . HIS A 1 71 ? -5.381 2.027 16.122 1.00 92.44 71 HIS A O 1
ATOM 566 N N . VAL A 1 72 ? -7.095 3.299 15.414 1.00 92.25 72 VAL A N 1
ATOM 567 C CA . VAL A 1 72 ? -6.882 3.043 13.983 1.00 92.25 72 VAL A CA 1
ATOM 568 C C . VAL A 1 72 ? -5.546 3.639 13.550 1.00 92.25 72 VAL A C 1
ATOM 570 O O . VAL A 1 72 ? -4.717 2.911 13.009 1.00 92.25 72 VAL A O 1
ATOM 573 N N . GLY A 1 73 ? -5.281 4.910 13.862 1.00 91.38 73 GLY A N 1
ATOM 574 C CA . GLY A 1 73 ? -4.026 5.580 13.500 1.00 91.38 73 GLY A CA 1
ATOM 575 C C . GLY A 1 73 ? -2.770 4.957 14.125 1.00 91.38 73 GLY A C 1
ATOM 576 O O . GLY A 1 73 ? -1.701 5.005 13.527 1.00 91.38 73 GLY A O 1
ATOM 577 N N . MET A 1 74 ? -2.891 4.336 15.302 1.00 90.94 74 MET A N 1
ATOM 578 C CA . MET A 1 74 ? -1.794 3.625 15.978 1.00 90.94 74 MET A CA 1
ATOM 579 C C . MET A 1 74 ? -1.728 2.129 15.630 1.00 90.94 74 MET A C 1
ATOM 581 O O . MET A 1 74 ? -0.822 1.432 16.091 1.00 90.94 74 MET A O 1
ATOM 585 N N . SER A 1 75 ? -2.693 1.605 14.867 1.00 92.06 75 SER A N 1
ATOM 586 C CA . SER A 1 75 ? -2.743 0.178 14.559 1.00 92.06 75 SER A CA 1
ATOM 587 C C . SER A 1 75 ? -1.538 -0.235 13.715 1.00 92.06 75 SER A C 1
ATOM 589 O O . SER A 1 75 ? -1.171 0.412 12.734 1.00 92.06 75 SER A O 1
ATOM 591 N N . THR A 1 76 ? -0.907 -1.331 14.127 1.00 93.12 76 THR A N 1
ATOM 592 C CA . THR A 1 76 ? 0.138 -2.009 13.361 1.00 93.12 76 THR A CA 1
ATOM 593 C C . THR A 1 76 ? -0.329 -3.432 13.123 1.00 93.12 76 THR A C 1
ATOM 595 O O . THR A 1 76 ? -0.696 -4.135 14.064 1.00 93.12 76 THR A O 1
ATOM 598 N N . THR A 1 77 ? -0.357 -3.842 11.862 1.00 93.12 77 THR A N 1
ATOM 599 C CA . THR A 1 77 ? -0.860 -5.153 11.439 1.00 93.12 77 THR A CA 1
ATOM 600 C C . THR A 1 77 ? 0.136 -5.828 10.510 1.00 93.12 77 THR A C 1
ATOM 602 O O . THR A 1 77 ? 1.098 -5.208 10.058 1.00 93.12 77 THR A O 1
ATOM 605 N N . LEU A 1 78 ? -0.072 -7.112 10.223 1.00 91.50 78 LEU A N 1
ATOM 606 C CA . LEU A 1 78 ? 0.647 -7.770 9.135 1.00 91.50 78 LEU A CA 1
ATOM 607 C C . LEU A 1 78 ? 0.179 -7.196 7.797 1.00 91.50 78 LEU A C 1
ATOM 609 O O . LEU A 1 78 ? -1.012 -6.916 7.618 1.00 91.50 78 LEU A O 1
ATOM 613 N N . ARG A 1 79 ? 1.103 -7.047 6.848 1.00 90.50 79 ARG A N 1
ATOM 614 C CA . ARG A 1 79 ? 0.749 -6.603 5.504 1.00 90.50 79 ARG A CA 1
ATOM 615 C C . ARG A 1 79 ? 0.034 -7.722 4.752 1.00 90.50 79 ARG A C 1
ATOM 617 O O . ARG A 1 79 ? 0.519 -8.849 4.632 1.00 90.50 79 ARG A O 1
ATOM 624 N N . VAL A 1 80 ? -1.129 -7.418 4.188 1.00 88.12 80 VAL A N 1
ATOM 625 C CA . VAL A 1 80 ? -1.845 -8.360 3.329 1.00 88.12 80 VAL A CA 1
ATOM 626 C C . VAL A 1 80 ? -1.012 -8.617 2.073 1.00 88.12 80 VAL A C 1
ATOM 628 O O . VAL A 1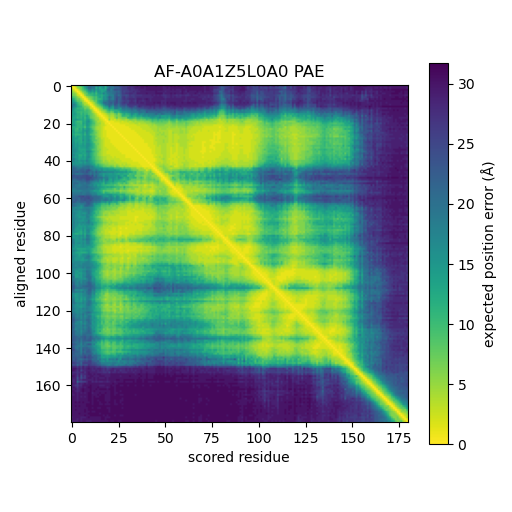 80 ? -0.665 -7.701 1.334 1.00 88.12 80 VAL A O 1
ATOM 631 N N . GLY A 1 81 ? -0.686 -9.887 1.832 1.00 79.81 81 GLY A N 1
ATOM 632 C CA . GLY A 1 81 ? 0.141 -10.320 0.702 1.00 79.81 81 GLY A CA 1
ATOM 633 C C . GLY A 1 81 ? 1.636 -10.456 1.011 1.00 79.81 81 GLY A C 1
ATOM 634 O O . GLY A 1 81 ? 2.327 -11.118 0.240 1.00 79.81 81 GLY A O 1
ATOM 635 N N . ASP A 1 82 ? 2.115 -9.936 2.146 1.00 80.50 82 ASP A N 1
ATOM 636 C CA . ASP A 1 82 ? 3.489 -10.131 2.618 1.00 80.50 82 ASP A CA 1
ATOM 637 C C . ASP A 1 82 ? 3.522 -10.356 4.135 1.00 80.50 82 ASP A C 1
ATOM 639 O O . ASP A 1 82 ? 3.433 -9.429 4.934 1.00 80.50 82 ASP A O 1
ATOM 643 N N . LYS A 1 83 ? 3.664 -11.621 4.541 1.00 79.19 83 LYS A N 1
ATOM 644 C CA . LYS A 1 83 ? 3.643 -12.013 5.958 1.00 79.19 83 LYS A CA 1
ATOM 645 C C . LYS A 1 83 ? 4.877 -11.557 6.743 1.00 79.19 83 LYS A C 1
ATOM 647 O O . LYS A 1 83 ? 4.858 -11.673 7.963 1.00 79.19 83 LYS A O 1
ATOM 652 N N . GLN A 1 84 ? 5.944 -11.127 6.068 1.00 83.75 84 GLN A N 1
ATOM 653 C CA . GLN A 1 84 ? 7.186 -10.696 6.714 1.00 83.75 84 GLN A CA 1
ATOM 654 C C . GLN A 1 84 ? 7.247 -9.177 6.909 1.00 83.75 84 GLN A C 1
ATOM 656 O O . GLN A 1 84 ? 8.144 -8.692 7.595 1.00 83.75 84 GLN A O 1
ATOM 661 N N . ASP A 1 85 ? 6.299 -8.430 6.335 1.00 85.44 85 ASP A N 1
ATOM 662 C CA . ASP A 1 85 ? 6.218 -6.980 6.474 1.00 85.44 85 ASP A CA 1
ATOM 663 C C . ASP A 1 85 ? 5.009 -6.559 7.318 1.00 85.44 85 ASP A C 1
ATOM 665 O O . ASP A 1 85 ? 3.989 -7.250 7.420 1.00 85.44 85 ASP A O 1
ATOM 669 N N . SER A 1 86 ? 5.135 -5.390 7.933 1.00 90.44 86 SER A N 1
ATOM 670 C CA . SER A 1 86 ? 4.081 -4.762 8.714 1.00 90.44 86 SER A CA 1
ATOM 671 C C . SER A 1 86 ? 3.459 -3.595 7.957 1.00 90.44 86 SER A C 1
ATOM 673 O O . SER A 1 86 ? 4.103 -2.915 7.151 1.00 90.44 86 SER A O 1
ATOM 675 N N . PHE A 1 87 ? 2.179 -3.371 8.233 1.00 92.25 87 PHE A N 1
ATOM 676 C CA . PHE A 1 87 ? 1.413 -2.221 7.788 1.00 92.25 87 PHE A CA 1
ATOM 677 C C . PHE A 1 87 ? 1.106 -1.314 8.976 1.00 92.25 87 PHE A C 1
ATOM 679 O O . PHE A 1 87 ? 0.650 -1.783 10.023 1.00 92.25 87 PHE A O 1
ATOM 686 N N . SER A 1 88 ? 1.313 -0.015 8.796 1.00 93.19 88 SER A N 1
ATOM 687 C CA . SER A 1 88 ? 0.930 1.020 9.756 1.00 93.19 88 SER A CA 1
ATOM 688 C C . SER A 1 88 ? 0.508 2.303 9.043 1.00 93.19 88 SER A C 1
ATOM 690 O O . SER A 1 88 ? 0.802 2.514 7.863 1.00 93.19 88 SER A O 1
ATOM 692 N N . PHE A 1 89 ? -0.198 3.176 9.757 1.00 92.94 89 PHE A N 1
ATOM 693 C CA . PHE A 1 89 ? -0.550 4.492 9.236 1.00 92.94 89 PHE A CA 1
ATOM 694 C C . PHE A 1 89 ? 0.559 5.510 9.521 1.00 92.94 89 PHE A C 1
ATOM 696 O O . PHE A 1 89 ? 1.198 5.504 10.574 1.00 92.94 89 PHE A O 1
ATOM 703 N N . THR A 1 90 ? 0.784 6.424 8.581 1.00 90.00 90 THR A N 1
ATOM 704 C CA . THR A 1 90 ? 1.634 7.594 8.793 1.00 90.00 90 THR A CA 1
ATOM 705 C C . THR A 1 90 ? 0.955 8.579 9.744 1.00 90.00 90 THR A C 1
ATOM 707 O O . THR A 1 90 ? -0.248 8.515 9.995 1.00 90.00 90 THR A O 1
ATOM 710 N N . LYS A 1 91 ? 1.708 9.580 10.216 1.00 87.00 91 LYS A N 1
ATOM 711 C CA . LYS A 1 91 ? 1.163 10.671 11.046 1.00 87.00 91 LYS A CA 1
ATOM 712 C C . LYS A 1 91 ? 0.032 11.454 10.366 1.00 87.00 91 LYS A C 1
ATOM 714 O O . LYS A 1 91 ? -0.730 12.123 11.049 1.00 87.00 91 LYS A O 1
ATOM 719 N N . GLN A 1 92 ? -0.056 11.396 9.037 1.00 88.19 92 GLN A N 1
ATOM 720 C CA . GLN A 1 92 ? -1.101 12.034 8.235 1.00 88.19 92 GLN A CA 1
ATOM 721 C C . GLN A 1 92 ? -2.308 11.112 7.978 1.00 88.19 92 GLN A C 1
ATOM 723 O O . GLN A 1 92 ? -3.227 11.505 7.269 1.00 88.19 92 GLN A O 1
ATOM 728 N N . GLY A 1 93 ? -2.309 9.888 8.517 1.00 86.75 93 GLY A N 1
ATOM 729 C CA . GLY A 1 93 ? -3.390 8.917 8.332 1.00 86.75 93 GLY A CA 1
ATOM 730 C C . GLY A 1 93 ? -3.329 8.141 7.012 1.00 86.75 93 GLY A C 1
ATOM 731 O O . GLY A 1 93 ? -4.284 7.455 6.658 1.00 86.75 93 GLY A O 1
ATOM 732 N N . HIS A 1 94 ? -2.224 8.218 6.265 1.00 89.44 94 HIS A N 1
ATOM 733 C CA . HIS A 1 94 ? -2.040 7.420 5.050 1.00 89.44 94 HIS A CA 1
ATOM 734 C C . HIS A 1 94 ? -1.479 6.042 5.391 1.00 89.44 94 HIS A C 1
ATOM 736 O O . HIS A 1 94 ? -0.635 5.929 6.271 1.00 89.44 94 HIS A O 1
ATOM 742 N N . GLY A 1 95 ? -1.893 4.995 4.679 1.00 88.38 95 GLY A N 1
ATOM 743 C CA . GLY A 1 95 ? -1.250 3.687 4.810 1.00 88.38 95 GLY A CA 1
ATOM 744 C C . GLY A 1 95 ? 0.191 3.725 4.301 1.00 88.38 95 GLY A C 1
ATOM 745 O O . GLY A 1 95 ? 0.467 4.336 3.264 1.00 88.38 95 GLY A O 1
ATOM 746 N N . ASP A 1 96 ? 1.110 3.056 4.993 1.00 86.06 96 ASP A N 1
ATOM 747 C CA . ASP A 1 96 ? 2.493 2.898 4.551 1.00 86.06 96 ASP A CA 1
ATOM 748 C C . ASP A 1 96 ? 2.571 1.932 3.353 1.00 86.06 96 ASP A C 1
ATOM 750 O O . ASP A 1 96 ? 2.907 0.760 3.457 1.00 86.06 96 ASP A O 1
ATOM 754 N N . THR A 1 97 ? 2.202 2.395 2.162 1.00 82.19 97 THR A N 1
ATOM 755 C CA . THR A 1 97 ? 2.184 1.558 0.954 1.00 82.19 97 THR A CA 1
ATOM 756 C C . THR A 1 97 ? 3.451 1.709 0.110 1.00 82.19 97 THR A C 1
ATOM 758 O O . THR A 1 97 ? 4.208 2.675 0.231 1.00 82.19 97 THR A O 1
ATOM 761 N N . SER A 1 98 ? 3.722 0.720 -0.742 1.00 82.56 98 SER A N 1
ATOM 762 C CA . SER A 1 98 ? 4.784 0.805 -1.746 1.00 82.56 98 SER A CA 1
ATOM 763 C C . SER A 1 98 ? 4.278 1.550 -2.980 1.00 82.56 98 SER A C 1
ATOM 765 O O . SER A 1 98 ? 3.199 1.249 -3.492 1.00 82.56 98 SER A O 1
ATOM 767 N N . VAL A 1 99 ? 5.075 2.477 -3.500 1.00 86.94 99 VAL A N 1
ATOM 768 C C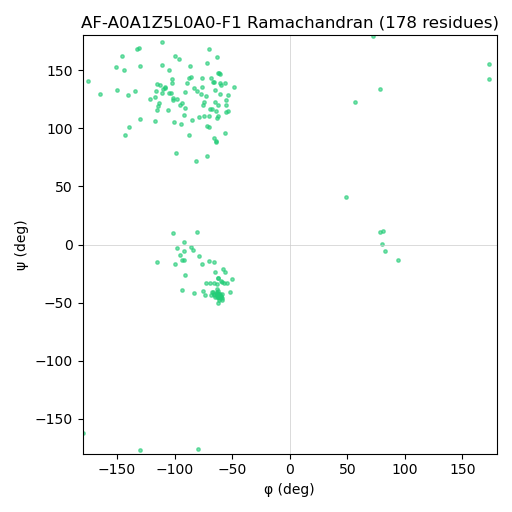A . VAL A 1 99 ? 4.792 3.169 -4.759 1.00 86.94 99 VAL A CA 1
ATOM 769 C C . VAL A 1 99 ? 5.443 2.396 -5.896 1.00 86.94 99 VAL A C 1
ATOM 771 O O . VAL A 1 99 ? 6.618 2.040 -5.822 1.00 86.94 99 VAL A O 1
ATOM 774 N N . GLN A 1 100 ? 4.696 2.124 -6.964 1.00 88.94 100 GLN A N 1
ATOM 775 C CA . GLN A 1 100 ? 5.258 1.476 -8.146 1.00 88.94 100 GLN A CA 1
ATOM 776 C C . GLN A 1 100 ? 5.992 2.497 -9.010 1.00 88.94 100 GLN A C 1
ATOM 778 O O . GLN A 1 100 ? 5.454 3.555 -9.328 1.00 88.94 100 GLN A O 1
ATOM 783 N N . LEU A 1 101 ? 7.210 2.154 -9.422 1.00 90.06 101 LEU A N 1
ATOM 784 C CA . LEU A 1 101 ? 7.960 2.929 -10.398 1.00 90.06 101 LEU A CA 1
ATOM 785 C C . LEU A 1 101 ? 7.686 2.340 -11.778 1.00 90.06 101 LEU A C 1
ATOM 787 O O . LEU A 1 101 ? 7.905 1.146 -12.008 1.00 90.06 101 LEU A O 1
ATOM 791 N N . LEU A 1 102 ? 7.172 3.174 -12.677 1.00 91.38 102 LEU A N 1
ATOM 792 C CA . LEU A 1 102 ? 6.821 2.794 -14.039 1.00 91.38 102 LEU A CA 1
ATOM 793 C C . LEU A 1 102 ? 7.750 3.508 -15.019 1.00 91.38 102 LEU A C 1
ATOM 795 O O . LEU A 1 102 ? 8.034 4.694 -14.876 1.00 91.38 102 LEU A O 1
ATOM 799 N N . ASN A 1 103 ? 8.202 2.773 -16.025 1.00 91.94 103 ASN A N 1
ATOM 800 C CA . ASN A 1 103 ? 8.929 3.289 -17.167 1.00 91.94 103 ASN A CA 1
ATOM 801 C C . ASN A 1 103 ? 8.030 3.244 -18.408 1.00 91.94 103 ASN A C 1
ATOM 803 O O . ASN A 1 103 ? 7.378 2.232 -18.676 1.00 91.94 103 ASN A O 1
ATOM 807 N N . VAL A 1 104 ? 8.015 4.332 -19.171 1.00 89.69 104 VAL A N 1
ATOM 808 C CA . VAL A 1 104 ? 7.342 4.397 -20.466 1.00 89.69 104 VAL A CA 1
ATOM 809 C C . VAL A 1 104 ? 8.235 3.719 -21.501 1.00 89.69 104 VAL A C 1
ATOM 811 O O . VAL A 1 104 ? 9.287 4.235 -21.871 1.00 89.69 104 VAL A O 1
ATOM 814 N N . ARG A 1 105 ? 7.814 2.553 -21.984 1.00 86.56 105 ARG A N 1
ATOM 815 C CA . ARG A 1 105 ? 8.501 1.808 -23.039 1.00 86.56 105 ARG A CA 1
ATOM 816 C C . ARG A 1 105 ? 7.779 2.011 -24.361 1.00 86.56 105 ARG A C 1
ATOM 818 O O . ARG A 1 105 ? 6.553 1.986 -24.433 1.00 86.56 105 ARG A O 1
ATOM 825 N N . ARG A 1 106 ? 8.544 2.183 -25.428 1.00 84.00 106 ARG A N 1
ATOM 826 C CA . ARG A 1 106 ? 8.055 2.204 -26.800 1.00 84.00 106 ARG A CA 1
ATOM 827 C C . ARG A 1 106 ? 8.490 0.923 -27.505 1.00 84.00 106 ARG A C 1
ATOM 829 O O . ARG A 1 106 ? 9.634 0.501 -27.409 1.00 84.00 106 ARG A O 1
ATOM 836 N N . SER A 1 107 ? 7.555 0.340 -28.236 1.00 79.94 107 SER A N 1
ATOM 837 C CA . SER A 1 107 ? 7.775 -0.683 -29.257 1.00 79.94 107 SER A CA 1
ATOM 838 C C . SER A 1 107 ? 7.479 -0.082 -30.633 1.00 79.94 107 SER A C 1
ATOM 840 O O . SER A 1 107 ? 6.986 1.046 -30.729 1.00 79.94 107 SER A O 1
ATOM 842 N N . GLU A 1 108 ? 7.734 -0.831 -31.704 1.00 77.19 108 GLU A N 1
ATOM 843 C CA . GLU A 1 108 ? 7.460 -0.379 -33.076 1.00 77.19 108 GLU A CA 1
ATOM 844 C C . GLU A 1 108 ? 6.009 0.076 -33.276 1.00 77.19 108 GLU A C 1
ATOM 846 O O . GLU A 1 108 ? 5.749 1.019 -34.020 1.00 77.19 108 GLU A O 1
ATOM 851 N N . THR A 1 109 ? 5.066 -0.549 -32.568 1.00 79.19 109 THR A N 1
ATOM 852 C CA . THR A 1 109 ? 3.631 -0.346 -32.792 1.00 79.19 109 THR A CA 1
ATOM 853 C C . THR A 1 109 ? 2.900 0.304 -31.620 1.00 79.19 109 THR A C 1
ATOM 855 O O . THR A 1 109 ? 1.761 0.736 -31.792 1.00 79.19 109 THR A O 1
ATOM 858 N N . ARG A 1 110 ? 3.495 0.357 -30.417 1.00 85.62 110 ARG A N 1
ATOM 859 C CA . ARG A 1 110 ? 2.792 0.767 -29.185 1.00 85.62 110 ARG A CA 1
ATOM 860 C C . ARG A 1 110 ? 3.704 1.413 -28.151 1.00 85.62 110 ARG A C 1
ATOM 862 O O . ARG A 1 110 ? 4.879 1.071 -28.047 1.00 85.62 110 ARG A O 1
ATOM 869 N N . VAL A 1 111 ? 3.114 2.271 -27.323 1.00 85.94 111 VAL A N 1
ATOM 870 C CA . VAL A 1 111 ? 3.703 2.766 -26.073 1.00 85.94 111 VAL A CA 1
ATOM 871 C C . VAL A 1 111 ? 3.040 2.032 -24.909 1.00 85.94 111 VAL A C 1
ATOM 873 O O . VAL A 1 111 ? 1.815 1.934 -24.860 1.00 85.94 111 VAL A O 1
ATOM 876 N N . THR A 1 112 ? 3.836 1.491 -23.992 1.00 86.75 112 THR A N 1
ATOM 877 C CA . THR A 1 112 ? 3.380 0.719 -22.834 1.00 86.75 112 THR A CA 1
ATOM 878 C C . THR A 1 112 ? 4.029 1.228 -21.551 1.00 86.75 112 THR A C 1
ATOM 880 O O . THR A 1 112 ? 5.117 1.802 -21.558 1.00 86.75 112 THR A O 1
ATOM 883 N N . LEU A 1 113 ? 3.350 1.017 -20.425 1.00 87.62 113 LEU A N 1
ATOM 884 C CA . LEU A 1 113 ? 3.918 1.247 -19.102 1.00 87.62 113 LEU A CA 1
ATOM 885 C C . LEU A 1 113 ? 4.472 -0.074 -18.579 1.00 87.62 113 LEU A C 1
ATOM 887 O O . LEU A 1 113 ? 3.738 -1.049 -18.432 1.00 87.62 113 LEU A O 1
ATOM 891 N N . GLN A 1 114 ? 5.769 -0.104 -18.298 1.00 88.75 114 GLN A N 1
ATOM 892 C CA . GLN A 1 114 ? 6.445 -1.253 -17.714 1.00 88.75 114 GLN A CA 1
ATOM 893 C C . GLN A 1 114 ? 6.867 -0.922 -16.286 1.00 88.75 114 GLN A C 1
ATOM 895 O O . GLN A 1 114 ? 7.524 0.089 -16.052 1.00 88.75 114 GLN A O 1
ATOM 900 N N . LYS A 1 115 ? 6.556 -1.792 -15.324 1.00 88.56 115 LYS A N 1
ATOM 901 C CA . LYS A 1 115 ? 7.077 -1.651 -13.960 1.00 88.56 115 LYS A CA 1
ATOM 902 C C . LYS A 1 115 ? 8.601 -1.807 -13.962 1.00 88.56 115 LYS A C 1
ATOM 904 O O . LYS A 1 115 ? 9.109 -2.883 -14.265 1.00 88.56 115 LYS A O 1
ATOM 909 N N . SER A 1 116 ? 9.317 -0.742 -13.614 1.00 89.69 116 SER A N 1
ATOM 910 C CA . SER A 1 116 ? 10.777 -0.734 -13.459 1.00 89.69 116 SER A CA 1
ATOM 911 C C . SER A 1 116 ? 11.198 -1.059 -12.028 1.00 89.69 116 SER A C 1
ATOM 913 O O . SER A 1 116 ? 12.277 -1.605 -11.800 1.00 89.69 116 SER A O 1
ATOM 915 N N . GLY A 1 117 ? 10.335 -0.783 -11.052 1.00 90.50 117 GLY A N 1
ATOM 916 C CA . GLY A 1 117 ? 10.672 -0.985 -9.654 1.00 90.50 117 GLY A CA 1
ATOM 917 C C . GLY A 1 117 ? 9.562 -0.620 -8.681 1.00 90.50 117 GLY A C 1
ATOM 918 O O . GLY A 1 117 ? 8.386 -0.503 -9.040 1.00 90.50 117 GLY A O 1
ATOM 919 N N . SER A 1 118 ? 9.959 -0.437 -7.432 1.00 89.56 118 SER A N 1
ATOM 920 C CA . SER A 1 118 ? 9.111 0.043 -6.346 1.00 89.56 118 SER A CA 1
ATOM 921 C C . SER A 1 118 ? 9.903 0.933 -5.402 1.00 89.56 118 SER A C 1
ATOM 923 O O . SER A 1 118 ? 11.101 0.746 -5.224 1.00 89.56 118 SER A O 1
ATOM 925 N N . PHE A 1 119 ? 9.223 1.886 -4.780 1.00 88.00 119 PHE A N 1
ATOM 926 C CA . PHE A 1 119 ? 9.751 2.697 -3.697 1.00 88.00 119 PHE A CA 1
ATOM 927 C C . PHE A 1 119 ? 8.931 2.443 -2.437 1.00 88.00 119 PHE A C 1
ATOM 929 O O . PHE A 1 119 ? 7.703 2.543 -2.459 1.00 88.00 119 PHE A O 1
ATOM 936 N N . HIS A 1 120 ? 9.597 2.108 -1.340 1.00 86.12 120 HIS A N 1
ATOM 937 C CA . HIS A 1 120 ? 8.941 1.869 -0.065 1.00 86.12 120 HIS A CA 1
ATOM 938 C C . HIS A 1 120 ? 9.873 2.224 1.095 1.00 86.12 120 HIS A C 1
ATOM 940 O O . HIS A 1 120 ? 11.043 1.853 1.082 1.00 86.12 120 HIS A O 1
ATOM 946 N N . LYS A 1 121 ? 9.361 2.963 2.091 1.00 82.31 121 LYS A N 1
ATOM 947 C CA . LYS A 1 121 ? 10.096 3.363 3.310 1.00 82.31 121 LYS A CA 1
ATOM 948 C C . LYS A 1 121 ? 11.492 3.963 3.032 1.00 82.31 121 LYS A C 1
ATOM 950 O O . LYS A 1 121 ? 12.451 3.668 3.729 1.00 82.31 121 LYS A O 1
ATOM 955 N N . GLY A 1 122 ? 11.621 4.800 1.997 1.00 84.12 122 GLY A N 1
ATOM 956 C CA . GLY A 1 122 ? 12.905 5.419 1.628 1.00 84.12 122 GLY A CA 1
ATOM 957 C C . GLY A 1 122 ? 13.819 4.543 0.764 1.00 84.12 122 GLY A C 1
ATOM 958 O O . GLY A 1 122 ? 14.839 5.028 0.280 1.00 84.12 122 GLY A O 1
ATOM 959 N N . HIS A 1 123 ? 13.449 3.286 0.517 1.00 86.50 123 HIS A N 1
ATOM 960 C CA . HIS A 1 123 ? 14.227 2.345 -0.276 1.00 86.50 123 HIS A CA 1
ATOM 961 C C . HIS A 1 123 ? 13.619 2.141 -1.662 1.00 86.50 123 HIS A C 1
ATOM 963 O O . HIS A 1 123 ? 12.432 1.844 -1.810 1.00 86.50 123 HIS A O 1
ATOM 969 N N . THR A 1 124 ? 14.464 2.252 -2.685 1.00 88.44 124 THR A N 1
ATOM 970 C CA . THR A 1 124 ? 14.108 1.939 -4.071 1.00 88.44 124 THR A CA 1
ATOM 971 C C . THR A 1 124 ? 14.583 0.536 -4.424 1.00 88.44 124 THR A C 1
ATOM 973 O O . THR A 1 124 ? 15.768 0.230 -4.327 1.00 88.44 124 THR A O 1
ATOM 976 N N . THR A 1 125 ? 13.669 -0.303 -4.894 1.00 88.69 125 THR A N 1
ATOM 977 C CA . THR A 1 125 ? 13.961 -1.595 -5.519 1.00 88.69 125 THR A CA 1
ATOM 978 C C . THR A 1 125 ? 13.848 -1.448 -7.029 1.00 88.69 125 THR A C 1
ATOM 980 O O . THR A 1 125 ? 12.814 -1.011 -7.530 1.00 88.69 125 THR A O 1
ATOM 983 N N . VAL A 1 126 ? 14.891 -1.830 -7.766 1.00 86.44 126 VAL A N 1
ATOM 984 C CA . VAL A 1 126 ? 14.887 -1.842 -9.236 1.00 86.44 126 VAL A CA 1
ATOM 985 C C . VAL A 1 126 ? 14.784 -3.289 -9.700 1.00 86.44 126 VAL A C 1
ATOM 987 O O . VAL A 1 126 ? 15.676 -4.087 -9.437 1.00 86.44 126 VAL A O 1
ATOM 990 N N . ALA A 1 127 ? 13.684 -3.625 -10.370 1.00 84.81 127 ALA A N 1
ATOM 991 C CA . ALA A 1 127 ? 13.460 -4.950 -10.946 1.00 84.81 127 ALA A CA 1
ATOM 992 C C . ALA A 1 127 ? 13.902 -5.003 -12.414 1.00 84.81 127 ALA A C 1
ATOM 994 O O . ALA A 1 127 ? 14.475 -5.992 -12.860 1.00 84.81 127 ALA A O 1
ATOM 995 N N . VAL A 1 128 ? 13.646 -3.924 -13.160 1.00 85.56 128 VAL A N 1
ATOM 996 C CA . VAL A 1 128 ? 14.032 -3.771 -14.566 1.00 85.56 128 VAL A CA 1
ATOM 997 C C . VAL A 1 128 ? 14.634 -2.378 -14.745 1.00 85.56 128 VAL A C 1
ATOM 999 O O . VAL A 1 128 ? 14.015 -1.404 -14.307 1.00 85.56 128 VAL A O 1
ATOM 1002 N N . PRO A 1 129 ? 15.804 -2.238 -15.399 1.00 85.50 129 PRO A N 1
ATOM 1003 C CA . PRO A 1 129 ? 16.396 -0.932 -15.653 1.00 85.50 129 PRO A CA 1
ATOM 1004 C C . PRO A 1 129 ? 15.417 0.009 -16.362 1.00 85.50 129 PRO A C 1
ATOM 1006 O O . PRO A 1 129 ? 14.810 -0.332 -17.386 1.00 85.50 129 PRO A O 1
ATOM 1009 N N . ALA A 1 130 ? 15.260 1.206 -15.802 1.00 88.25 130 ALA A N 1
ATOM 1010 C CA . ALA A 1 130 ? 14.539 2.277 -16.462 1.00 88.25 130 ALA A CA 1
ATOM 1011 C C . ALA A 1 130 ? 15.412 2.884 -17.571 1.00 88.25 130 ALA A C 1
ATOM 1013 O O . ALA A 1 130 ? 16.631 3.006 -17.427 1.00 88.25 130 ALA A O 1
ATOM 1014 N N . ILE A 1 131 ? 14.778 3.262 -18.672 1.00 90.12 131 ILE A N 1
ATOM 1015 C CA . ILE A 1 131 ? 15.414 3.800 -19.873 1.00 90.12 131 ILE A CA 1
ATOM 1016 C C . ILE A 1 131 ? 14.673 5.050 -20.341 1.00 90.12 131 ILE A C 1
ATOM 1018 O O . ILE A 1 131 ? 13.544 5.303 -19.931 1.00 90.12 131 ILE A O 1
ATOM 1022 N N . THR A 1 132 ? 15.284 5.760 -21.271 1.00 90.44 132 THR A N 1
ATOM 1023 C CA . THR A 1 132 ? 14.645 6.718 -22.163 1.00 90.44 132 THR A CA 1
ATOM 1024 C C . THR A 1 132 ? 15.064 6.421 -23.604 1.00 90.44 132 THR A C 1
ATOM 1026 O O . THR A 1 132 ? 15.797 5.463 -23.853 1.00 90.44 132 THR A O 1
ATOM 1029 N N . TYR A 1 133 ? 14.622 7.249 -24.544 1.00 88.12 133 TYR A N 1
ATOM 1030 C CA . TYR A 1 133 ? 14.978 7.140 -25.953 1.00 88.12 133 TYR A CA 1
ATOM 1031 C C . TYR A 1 133 ? 15.761 8.368 -26.414 1.00 88.12 133 TYR A C 1
ATOM 1033 O O . TYR A 1 133 ? 15.361 9.502 -26.144 1.00 88.12 133 TYR A O 1
ATOM 1041 N N . GLY A 1 134 ? 16.874 8.135 -27.109 1.00 85.12 134 GLY A N 1
ATOM 1042 C CA . GLY A 1 134 ? 17.657 9.185 -27.755 1.00 85.12 134 GLY A CA 1
ATOM 1043 C C . GLY A 1 134 ? 17.065 9.641 -29.092 1.00 85.12 134 GLY A C 1
ATOM 1044 O O . GLY A 1 134 ? 15.991 9.207 -29.517 1.00 85.12 134 GLY A O 1
ATOM 1045 N N . HIS A 1 135 ? 17.771 10.537 -29.784 1.00 83.12 135 HIS A N 1
ATOM 1046 C CA . HIS A 1 135 ? 17.281 11.156 -31.022 1.00 83.12 135 HIS A CA 1
ATOM 1047 C C . HIS A 1 135 ? 17.099 10.171 -32.182 1.00 83.12 135 HIS A C 1
ATOM 1049 O O . HIS A 1 135 ? 16.324 10.452 -33.095 1.00 83.12 135 HIS A O 1
ATOM 1055 N N . ARG A 1 136 ? 17.803 9.034 -32.170 1.00 82.50 136 ARG A N 1
ATOM 1056 C CA . ARG A 1 136 ? 17.700 7.988 -33.196 1.00 82.50 136 ARG A CA 1
ATOM 1057 C C . ARG A 1 136 ? 16.837 6.812 -32.729 1.00 82.50 136 ARG A C 1
ATOM 1059 O O . ARG A 1 136 ? 16.780 5.797 -33.415 1.00 82.50 136 ARG A O 1
ATOM 1066 N N . GLY A 1 137 ? 16.140 6.958 -31.599 1.00 82.19 137 GLY A N 1
ATOM 1067 C CA . GLY A 1 137 ? 15.303 5.913 -31.010 1.00 82.19 137 GLY A CA 1
ATOM 1068 C C . GLY A 1 137 ? 16.084 4.839 -30.251 1.00 82.19 137 GLY A C 1
ATOM 1069 O O . GLY A 1 137 ? 15.503 3.821 -29.887 1.00 82.19 137 GLY A O 1
ATOM 1070 N N . GLU A 1 138 ? 17.375 5.050 -30.004 1.00 88.50 138 GLU A N 1
ATOM 1071 C CA . GLU A 1 138 ? 18.210 4.175 -29.192 1.00 88.50 138 GLU A CA 1
ATOM 1072 C C . GLU A 1 138 ? 17.774 4.190 -27.721 1.00 88.50 138 GLU A C 1
ATOM 1074 O O . GLU A 1 138 ? 17.433 5.244 -27.178 1.00 88.50 138 GLU A O 1
ATOM 1079 N N . GLU A 1 139 ? 17.785 3.024 -27.069 1.00 88.69 139 GLU A N 1
ATOM 1080 C CA . GLU A 1 139 ? 17.498 2.924 -25.637 1.00 88.69 139 GLU A CA 1
ATOM 1081 C C . GLU A 1 139 ? 18.685 3.448 -24.818 1.00 88.69 139 GLU A C 1
ATOM 1083 O O . GLU A 1 139 ? 19.801 2.941 -24.927 1.00 88.69 139 GLU A O 1
ATOM 1088 N N . ILE A 1 140 ? 18.436 4.440 -23.963 1.00 89.31 140 ILE A N 1
ATOM 1089 C CA . ILE A 1 140 ? 19.436 5.039 -23.075 1.00 89.31 140 ILE A CA 1
ATOM 1090 C C . ILE A 1 140 ? 19.032 4.756 -21.624 1.00 89.31 140 ILE A C 1
ATOM 1092 O O . ILE A 1 140 ? 17.995 5.249 -21.175 1.00 89.31 140 ILE A O 1
ATOM 1096 N N . PRO A 1 141 ? 19.816 3.987 -20.854 1.00 88.06 141 PRO A N 1
ATOM 1097 C CA . PRO A 1 141 ? 19.570 3.775 -19.431 1.00 88.06 141 PRO A CA 1
ATOM 1098 C C . PRO A 1 141 ? 19.504 5.087 -18.636 1.00 88.06 141 PRO A C 1
ATOM 1100 O O . PRO A 1 141 ? 20.331 5.979 -18.824 1.00 88.06 141 PRO A O 1
ATOM 1103 N N . ILE A 1 142 ? 18.562 5.199 -17.692 1.00 84.75 142 ILE A N 1
ATOM 1104 C CA . ILE A 1 142 ? 18.374 6.433 -16.904 1.00 84.75 142 ILE A CA 1
ATOM 1105 C C . ILE A 1 142 ? 19.629 6.829 -16.116 1.00 84.75 142 ILE A C 1
ATOM 1107 O O . ILE A 1 142 ? 19.893 8.015 -15.956 1.00 84.75 142 ILE A O 1
ATOM 1111 N N . ASN A 1 143 ? 20.434 5.871 -15.652 1.00 82.56 143 ASN A N 1
ATOM 1112 C CA . ASN A 1 143 ? 21.670 6.164 -14.915 1.00 82.56 143 ASN A CA 1
ATOM 1113 C C . ASN A 1 143 ? 22.750 6.865 -15.763 1.00 82.56 143 ASN A C 1
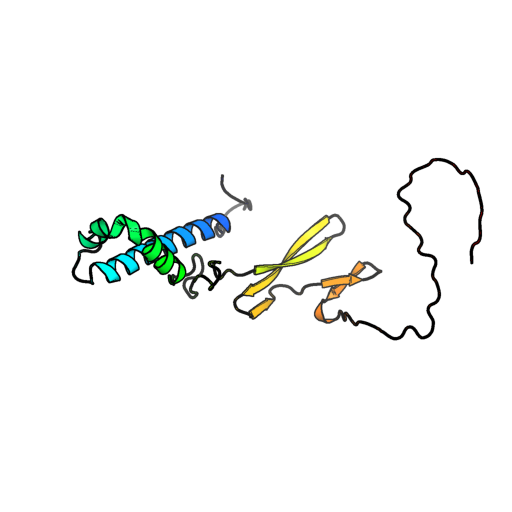ATOM 1115 O O . ASN A 1 143 ? 23.708 7.393 -15.204 1.00 82.56 143 ASN A O 1
ATOM 1119 N N . GLN A 1 144 ? 22.610 6.867 -17.091 1.00 85.44 144 GLN A N 1
ATOM 1120 C CA . GLN A 1 144 ? 23.487 7.591 -18.011 1.00 85.44 144 GLN A CA 1
ATOM 1121 C C . GLN A 1 144 ? 22.970 9.001 -18.316 1.00 85.44 144 GLN A C 1
ATOM 1123 O O . GLN A 1 144 ? 23.715 9.827 -18.843 1.00 85.44 144 GLN A O 1
ATOM 1128 N N . LEU A 1 145 ? 21.715 9.302 -17.972 1.00 81.75 145 LEU A N 1
ATOM 1129 C CA . LEU A 1 145 ? 21.142 10.625 -18.164 1.00 81.75 145 LEU A CA 1
ATOM 1130 C C . LEU A 1 145 ? 21.650 11.571 -17.084 1.00 81.75 145 LEU A C 1
ATOM 1132 O O . LEU A 1 145 ? 21.562 11.297 -15.887 1.00 81.75 145 LEU A O 1
ATOM 1136 N N . ARG A 1 146 ? 22.139 12.728 -17.519 1.00 78.81 146 ARG A N 1
ATOM 1137 C CA . ARG A 1 146 ? 22.465 13.847 -16.641 1.00 78.81 146 ARG A CA 1
ATOM 1138 C C . ARG A 1 146 ? 21.515 14.987 -16.955 1.00 78.81 146 ARG A C 1
ATOM 1140 O O . ARG A 1 146 ? 21.448 15.440 -18.092 1.00 78.81 146 ARG A O 1
ATOM 1147 N N . SER A 1 147 ? 20.775 15.428 -15.946 1.00 76.38 147 SER A N 1
ATOM 1148 C CA . SER A 1 147 ? 20.036 16.684 -16.002 1.00 76.38 147 SER A CA 1
ATOM 1149 C C . SER A 1 147 ? 20.855 17.716 -15.246 1.00 76.38 147 SER A C 1
ATOM 1151 O O . SER A 1 147 ? 20.922 17.670 -14.020 1.00 76.38 147 SER A O 1
ATOM 1153 N N . GLU A 1 148 ? 21.502 18.619 -15.971 1.00 79.19 148 GLU A N 1
ATOM 1154 C CA . GLU A 1 148 ? 22.258 19.728 -15.395 1.00 79.19 148 GLU A CA 1
ATOM 1155 C C . GLU A 1 148 ? 21.614 21.062 -15.775 1.00 79.19 148 GLU A C 1
ATOM 1157 O O . GLU A 1 148 ? 21.166 21.260 -16.904 1.00 79.19 148 GLU A O 1
ATOM 1162 N N . CYS A 1 149 ? 21.537 21.981 -14.812 1.00 75.00 149 CYS A N 1
ATOM 1163 C CA . CYS A 1 149 ? 21.145 23.358 -15.081 1.00 75.00 149 CYS A CA 1
ATOM 1164 C C . CYS A 1 149 ? 22.395 24.125 -15.519 1.00 75.00 149 CYS A C 1
ATOM 1166 O O . CYS A 1 149 ? 23.276 24.402 -14.705 1.00 75.00 149 CYS A O 1
ATOM 1168 N N . THR A 1 150 ? 22.497 24.451 -16.804 1.00 70.19 150 THR A N 1
ATOM 1169 C CA . THR A 1 150 ? 23.621 25.230 -17.328 1.00 70.19 150 THR A CA 1
ATOM 1170 C C . THR A 1 150 ? 23.287 26.722 -17.306 1.00 70.19 150 THR A C 1
ATOM 1172 O O . THR A 1 150 ? 22.460 27.182 -18.091 1.00 70.19 150 THR A O 1
ATOM 1175 N N . ILE A 1 151 ? 23.956 27.497 -16.444 1.00 62.66 151 ILE A N 1
ATOM 1176 C CA . ILE A 1 151 ? 23.830 28.974 -16.380 1.00 62.66 151 ILE A CA 1
ATOM 1177 C C . ILE A 1 151 ? 24.779 29.670 -17.386 1.00 62.66 151 ILE A C 1
ATOM 1179 O O . ILE A 1 151 ? 24.759 30.886 -17.556 1.00 62.66 151 ILE A O 1
ATOM 1183 N N . ALA A 1 152 ? 25.599 28.918 -18.123 1.00 58.38 152 ALA A N 1
ATOM 1184 C CA . ALA A 1 152 ? 26.557 29.475 -19.076 1.00 58.38 152 ALA A CA 1
ATOM 1185 C C . ALA A 1 152 ? 25.906 29.842 -20.427 1.00 58.38 152 ALA A C 1
ATOM 1187 O O . ALA A 1 152 ? 26.143 29.194 -21.441 1.00 58.38 152 ALA A O 1
ATOM 1188 N N . CYS A 1 153 ? 25.107 30.909 -20.458 1.00 59.78 153 CYS A N 1
ATOM 1189 C CA . CYS A 1 153 ? 24.765 31.610 -21.698 1.00 59.78 153 CYS A CA 1
ATOM 1190 C C . CYS A 1 153 ? 25.658 32.850 -21.852 1.00 59.78 153 CYS A C 1
ATOM 1192 O O . CYS A 1 153 ? 25.230 33.966 -21.579 1.00 59.78 153 CYS A O 1
ATOM 1194 N N . SER A 1 154 ? 26.909 32.677 -22.291 1.00 56.97 154 SER A N 1
ATOM 1195 C CA . SER A 1 154 ? 27.764 33.815 -22.680 1.00 56.97 154 SER A CA 1
ATOM 1196 C C . SER A 1 154 ? 27.396 34.388 -24.057 1.00 56.97 154 SER A C 1
ATOM 1198 O O . SER A 1 154 ? 27.732 35.529 -24.355 1.00 56.97 154 S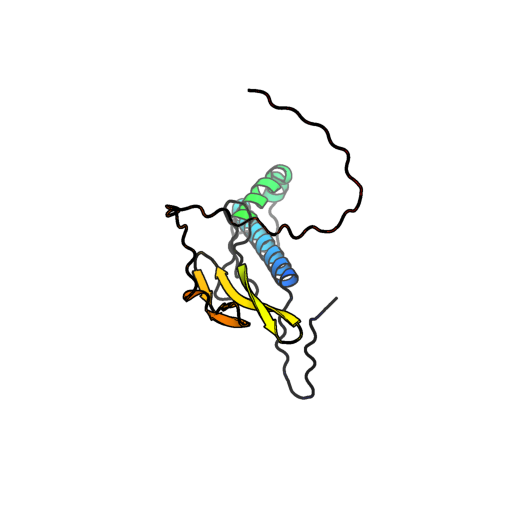ER A O 1
ATOM 1200 N N . HIS A 1 155 ? 26.637 33.642 -24.867 1.00 52.25 155 HIS A N 1
ATOM 1201 C CA . HIS A 1 155 ? 26.043 34.115 -26.115 1.00 52.25 155 HIS A CA 1
ATOM 1202 C C . HIS A 1 155 ? 24.654 33.501 -26.309 1.00 52.25 155 HIS A C 1
ATOM 1204 O O . HIS A 1 155 ? 24.512 32.407 -26.856 1.00 52.25 155 HIS A O 1
ATOM 1210 N N . CYS A 1 156 ? 23.609 34.217 -25.892 1.00 53.19 156 CYS A N 1
ATOM 1211 C CA . CYS A 1 156 ? 22.247 33.914 -26.321 1.00 53.19 156 CYS A CA 1
ATOM 1212 C C . CYS A 1 156 ? 22.138 34.185 -27.829 1.00 53.19 156 CYS A C 1
ATOM 1214 O O . CYS A 1 156 ? 21.843 35.305 -28.244 1.00 53.19 156 CYS A O 1
ATOM 1216 N N . GLN A 1 157 ? 22.376 33.180 -28.673 1.00 50.84 157 GLN A N 1
ATOM 1217 C CA . GLN A 1 157 ? 21.864 33.239 -30.038 1.00 50.84 157 GLN A CA 1
ATOM 1218 C C . GLN A 1 157 ? 20.348 33.093 -29.949 1.00 50.84 157 GLN A C 1
ATOM 1220 O O . GLN A 1 157 ? 19.841 32.026 -29.602 1.00 50.84 157 GLN A O 1
ATOM 1225 N N . TYR A 1 158 ? 19.628 34.175 -30.246 1.00 44.03 158 TYR A N 1
ATOM 1226 C CA . TYR A 1 158 ? 18.197 34.124 -30.514 1.00 44.03 158 TYR A CA 1
ATOM 1227 C C . TYR A 1 158 ? 17.964 33.128 -31.655 1.00 44.03 158 TYR A C 1
ATOM 1229 O O . TYR A 1 158 ? 18.086 33.466 -32.830 1.00 44.03 158 TYR A O 1
ATOM 1237 N N . ARG A 1 159 ? 17.639 31.877 -31.322 1.00 45.62 159 ARG A N 1
ATOM 1238 C CA . ARG A 1 159 ? 16.936 31.006 -32.257 1.00 45.62 159 ARG A CA 1
ATOM 1239 C C . ARG A 1 159 ? 15.493 31.491 -32.266 1.00 45.62 159 ARG A C 1
ATOM 1241 O O . ARG A 1 159 ? 14.868 31.471 -31.204 1.00 45.62 159 ARG A O 1
ATOM 1248 N N . PRO A 1 160 ? 14.944 31.922 -33.413 1.00 40.72 160 PRO A N 1
ATOM 1249 C CA . PRO A 1 160 ? 13.511 32.108 -33.514 1.00 40.72 160 PRO A CA 1
ATOM 1250 C C . PRO A 1 160 ? 12.878 30.774 -33.134 1.00 40.72 160 PRO A C 1
ATOM 1252 O O . PRO A 1 160 ? 13.179 29.742 -33.740 1.00 40.72 160 PRO A O 1
ATOM 1255 N N . LEU A 1 161 ? 12.059 30.778 -32.086 1.00 41.16 161 LEU A N 1
ATOM 1256 C CA . LEU A 1 161 ? 11.191 29.652 -31.797 1.00 41.16 161 LEU A CA 1
ATOM 1257 C C . LEU A 1 161 ? 10.376 29.422 -33.069 1.00 41.16 161 LEU A C 1
ATOM 1259 O O . LEU A 1 161 ? 9.575 30.275 -33.453 1.00 41.16 161 LEU A O 1
ATOM 1263 N N . ALA A 1 162 ? 10.584 28.287 -33.734 1.00 40.25 162 ALA A N 1
ATOM 1264 C CA . ALA A 1 162 ? 9.582 27.768 -34.642 1.00 40.25 162 ALA A CA 1
ATOM 1265 C C . ALA A 1 162 ? 8.370 27.449 -33.764 1.00 40.25 162 ALA A C 1
ATOM 1267 O O . ALA A 1 162 ? 8.267 26.366 -33.189 1.00 40.25 162 ALA A O 1
ATOM 1268 N N . MET A 1 163 ? 7.498 28.442 -33.570 1.00 37.16 163 MET A N 1
ATOM 1269 C CA . MET A 1 163 ? 6.169 28.210 -33.039 1.00 37.16 163 MET A CA 1
ATOM 1270 C C . MET A 1 163 ? 5.549 27.139 -33.928 1.00 37.16 163 MET A C 1
ATOM 1272 O O . MET A 1 163 ? 5.314 27.368 -35.114 1.00 37.16 163 MET A O 1
ATOM 1276 N N . VAL A 1 164 ? 5.278 25.971 -33.352 1.00 37.84 164 VAL A N 1
ATOM 1277 C CA . VAL A 1 164 ? 4.266 25.070 -33.892 1.00 37.84 164 VAL A CA 1
ATOM 1278 C C . VAL A 1 164 ? 2.949 25.828 -33.755 1.00 37.84 164 VAL A C 1
ATOM 1280 O O . VAL A 1 164 ? 2.290 25.796 -32.718 1.00 37.84 164 VAL A O 1
ATOM 1283 N N . THR A 1 165 ? 2.608 26.611 -34.774 1.00 34.88 165 THR A N 1
ATOM 1284 C CA . THR A 1 165 ? 1.316 27.273 -34.879 1.00 34.88 165 THR A CA 1
ATOM 1285 C C . THR A 1 165 ? 0.281 26.202 -35.190 1.00 34.88 165 THR A C 1
ATOM 1287 O O . THR A 1 165 ? 0.145 25.734 -36.319 1.00 34.88 165 THR A O 1
ATOM 1290 N N . VAL A 1 166 ? -0.479 25.799 -34.170 1.00 38.06 166 VAL A N 1
ATOM 1291 C CA . VAL A 1 166 ? -1.781 25.166 -34.393 1.00 38.06 166 VAL A CA 1
ATOM 1292 C C . VAL A 1 166 ? -2.640 26.216 -35.093 1.00 38.06 166 VAL A C 1
ATOM 1294 O O . VAL A 1 166 ? -2.944 27.267 -34.532 1.00 38.06 166 VAL A O 1
ATOM 1297 N N . GLY A 1 167 ? -2.929 25.969 -36.369 1.00 38.28 167 GLY A N 1
ATOM 1298 C CA . GLY A 1 167 ? -3.520 26.944 -37.271 1.00 38.28 167 GLY A CA 1
ATOM 1299 C C . GLY A 1 167 ? -4.827 27.542 -36.754 1.00 38.28 167 GLY A C 1
ATOM 1300 O O . GLY A 1 167 ? -5.814 26.840 -36.543 1.00 38.28 167 GLY A O 1
ATOM 1301 N N . ARG A 1 168 ? -4.865 28.871 -36.667 1.00 29.69 168 ARG A N 1
ATOM 1302 C CA . ARG A 1 168 ? -6.095 29.652 -36.811 1.00 29.69 168 ARG A CA 1
ATOM 1303 C C . ARG A 1 168 ? -5.839 30.762 -37.822 1.00 29.69 168 ARG A C 1
ATOM 1305 O O . ARG A 1 168 ? -5.099 31.702 -37.561 1.00 29.69 168 ARG A O 1
ATOM 1312 N N . LYS A 1 169 ? -6.437 30.601 -39.004 1.00 39.22 169 LYS A N 1
ATOM 1313 C CA . LYS A 1 169 ? -6.620 31.672 -39.990 1.00 39.22 169 LYS A CA 1
ATOM 1314 C C . LYS A 1 169 ? -7.457 32.784 -39.351 1.00 39.22 169 LYS A C 1
ATOM 1316 O O . LYS A 1 169 ? -8.428 32.441 -38.692 1.00 39.22 169 LYS A O 1
ATOM 1321 N N . TYR A 1 170 ? -7.086 34.049 -39.557 1.00 30.38 170 TYR A N 1
ATOM 1322 C CA . TYR A 1 170 ? -7.924 35.196 -39.978 1.00 30.38 170 TYR A CA 1
ATOM 1323 C C . TYR A 1 170 ? -7.081 36.495 -39.920 1.00 30.38 170 TYR A C 1
ATOM 1325 O O . TYR A 1 170 ? -6.026 36.491 -39.285 1.00 30.38 170 TYR A O 1
ATOM 1333 N N . PRO A 1 171 ? -7.419 37.542 -40.699 1.00 34.81 171 PRO A N 1
ATOM 1334 C CA . PRO A 1 171 ? -6.450 38.318 -41.451 1.00 34.81 171 PRO A CA 1
ATOM 1335 C C . PRO A 1 171 ? -6.053 39.631 -40.773 1.00 34.81 171 PRO A C 1
ATOM 1337 O O . PRO A 1 171 ? -6.727 40.160 -39.896 1.00 34.81 171 PRO A O 1
ATOM 1340 N N . SER A 1 172 ? -4.927 40.133 -41.261 1.00 37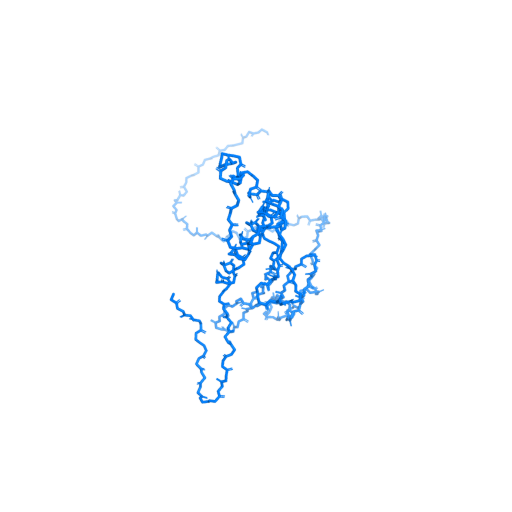.25 172 SER A N 1
ATOM 1341 C CA . SER A 1 172 ? -4.260 41.394 -40.965 1.00 37.25 172 SER A CA 1
ATOM 1342 C C . SER A 1 172 ? -5.156 42.634 -40.997 1.00 37.25 172 SER A C 1
ATOM 1344 O O . SER A 1 172 ? -5.794 42.895 -42.016 1.00 37.25 172 SER A O 1
ATOM 1346 N N . THR A 1 173 ? -5.000 43.494 -39.991 1.00 31.45 173 THR A N 1
ATOM 1347 C CA . THR A 1 173 ? -4.992 44.950 -40.185 1.00 31.45 173 THR A CA 1
ATOM 1348 C C . THR A 1 173 ? -3.930 45.593 -39.299 1.00 31.45 173 THR A C 1
ATOM 1350 O O . THR A 1 173 ? -3.836 45.331 -38.103 1.00 31.45 173 THR A O 1
ATOM 1353 N N . SER A 1 174 ? -3.114 46.409 -39.954 1.00 33.31 174 SER A N 1
ATOM 1354 C CA . SER A 1 174 ? -2.056 47.276 -39.451 1.00 33.31 174 SER A CA 1
ATOM 1355 C C . SER A 1 174 ? -2.548 48.355 -38.486 1.00 33.31 174 SER A C 1
ATOM 1357 O O . SER A 1 174 ? -3.577 48.961 -38.769 1.00 33.31 174 SER A O 1
ATOM 1359 N 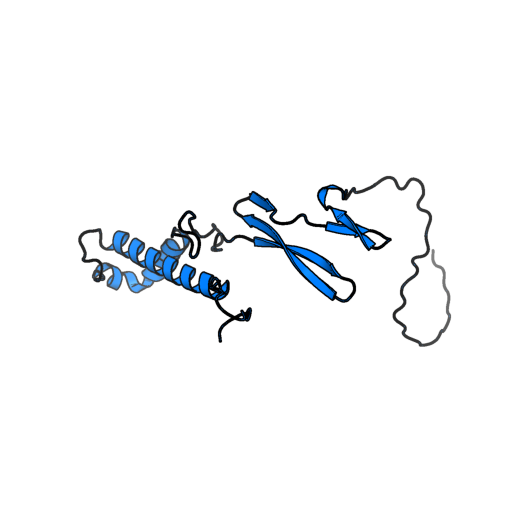N . SER A 1 175 ? -1.721 48.731 -37.505 1.00 31.48 175 SER A N 1
ATOM 1360 C CA . SER A 1 175 ? -1.404 50.143 -37.220 1.00 31.48 175 SER A CA 1
ATOM 1361 C C . SER A 1 175 ? -0.340 50.281 -36.125 1.00 31.48 175 SER A C 1
ATOM 1363 O O . SER A 1 175 ? -0.312 49.527 -35.158 1.00 31.48 175 SER A O 1
ATOM 1365 N N . ALA A 1 176 ? 0.541 51.252 -36.346 1.00 33.75 176 ALA A N 1
ATOM 1366 C CA . ALA A 1 176 ? 1.703 51.656 -35.568 1.00 33.75 176 ALA A CA 1
ATOM 1367 C C . ALA A 1 176 ? 1.391 52.184 -34.153 1.00 33.75 176 ALA A C 1
ATOM 1369 O O . ALA A 1 176 ? 0.291 52.670 -33.922 1.00 33.75 176 ALA A O 1
ATOM 1370 N N . GLN A 1 177 ? 2.393 52.212 -33.261 1.00 31.69 177 GLN A N 1
ATOM 1371 C CA . GLN A 1 177 ? 3.056 53.454 -32.812 1.00 31.69 177 GLN A CA 1
ATOM 1372 C C . GLN A 1 177 ? 4.060 53.218 -31.668 1.00 31.69 177 GLN A C 1
ATOM 1374 O O . GLN A 1 177 ? 3.861 52.410 -30.769 1.00 31.69 177 GLN A O 1
ATOM 1379 N N . SER A 1 178 ? 5.151 53.970 -31.764 1.00 30.44 178 SER A N 1
ATOM 1380 C CA . SER A 1 178 ? 6.252 54.184 -30.827 1.00 30.44 178 SER A CA 1
ATOM 1381 C C . SER A 1 178 ? 5.881 55.124 -29.676 1.00 30.44 178 SER A C 1
ATOM 1383 O O . SER A 1 178 ? 5.368 56.198 -29.972 1.00 30.44 178 SER A O 1
ATOM 1385 N N . VAL A 1 179 ? 6.249 54.792 -28.433 1.00 33.28 179 VAL A N 1
ATOM 1386 C CA . VAL A 1 179 ? 6.492 55.686 -27.268 1.00 33.28 179 VAL A CA 1
ATOM 1387 C C . VAL A 1 179 ? 7.263 54.806 -26.253 1.00 33.28 179 VAL A C 1
ATOM 1389 O O . VAL A 1 179 ? 6.816 53.684 -26.036 1.00 33.28 179 VAL A O 1
ATOM 1392 N N . GLN A 1 180 ? 8.400 55.116 -25.626 1.00 37.66 180 GLN A N 1
ATOM 1393 C CA . GLN A 1 180 ? 9.270 56.285 -25.458 1.00 37.66 180 GLN A CA 1
ATOM 1394 C C . GLN A 1 180 ? 10.701 55.766 -25.250 1.00 37.66 180 GLN A C 1
ATOM 1396 O O . GLN A 1 180 ? 10.828 54.650 -24.694 1.00 37.66 180 GLN A O 1
#

Solvent-accessible surface area (backbone atoms only — not comparable to full-atom values): 11887 Å² total; per-residue (Å²): 138,84,82,86,82,77,88,65,88,76,92,65,84,76,81,85,73,78,55,66,72,56,44,51,50,54,40,51,52,51,35,49,53,51,10,53,51,53,49,46,41,72,73,55,41,86,86,54,59,95,90,64,81,51,71,65,65,67,71,37,58,86,58,42,58,62,54,42,52,51,30,39,48,68,26,71,40,71,30,68,96,38,88,91,43,72,32,39,40,42,100,86,67,45,71,68,64,72,45,77,36,71,29,76,43,75,56,101,87,47,77,46,80,41,74,19,29,36,39,41,96,92,43,75,47,77,78,38,89,47,50,46,68,49,97,87,66,47,82,38,52,50,92,75,62,78,91,75,90,78,82,83,67,91,70,80,74,83,68,80,77,80,71,84,70,80,85,74,92,81,84,90,80,88,82,88,86,90,86,134

Sequence (180 aa):
MWDEYKECTDGCSVKFVPRNSVVDAMQAVLSAATAIRNYRLEVCGEQVEEHEVCTEMLRMRKDGNIALERHVGMSTTLRVGDKQDSFSFTKQGHGDTSVQLLNVRRSETRVTLQKSGSFHKGHTTVAVPAITYGHRGEEIPINQLRSECTIACSHCQYRPLAMVTVGRKYPSTSSAQSVQ

Organism: Ornithodoros moubata (NCBI:txid6938)